Protein AF-A0A2D4N0C4-F1 (afdb_monomer)

Organism: NCBI:txid129469

InterPro domains:
  IPR000863 Sulfotransferase domain [PF00685] (69-163)
  IPR027417 P-loop containing nucleoside triphosphate hydrolase [G3DSA:3.40.50.300] (7-194)
  IPR027417 P-loop containing nucleoside triphosphate hydrolase [SSF52540] (39-197)
  IPR051589 Sialate:O-sulfotransferase [PTHR45964] (1-217)

Foldseek 3Di:
DDDDDDDDDALPDDDDQAALFWKKAAADDDDDDDPDNVLDPDDSVVRHHGTHIDPDLDLVVQLPGQEIEGEAEQNQSSLLRHLLCVQPNLQGGHDPCSLPDPVSVVSLLVVLVVSLSSLLSCLVRHNHYHYHYPVCCVVPVLVVVVVVCVSSVHDDDPVSSVVCVVCVCHDRNHPDDDPPPDDSDDPVSLVSNVVSLVVSQVSCVVVVHHGDDPVSNPD

Structure (mmCIF, N/CA/C/O backbone):
data_AF-A0A2D4N0C4-F1
#
_entry.id   AF-A0A2D4N0C4-F1
#
loop_
_atom_site.group_PDB
_atom_site.id
_atom_site.type_symbol
_atom_site.label_atom_id
_atom_site.label_alt_id
_atom_site.label_comp_id
_atom_site.label_asym_id
_atom_site.label_entity_id
_atom_site.label_seq_id
_atom_site.pdbx_PDB_ins_code
_atom_site.Cartn_x
_atom_site.Cartn_y
_atom_site.Cartn_z
_atom_site.occupancy
_atom_site.B_iso_or_equiv
_atom_site.auth_seq_id
_atom_site.auth_comp_id
_atom_site.auth_asym_id
_atom_site.auth_atom_id
_atom_site.pdbx_PDB_model_num
ATOM 1 N N . TYR A 1 1 ? -46.172 -3.484 -13.863 1.00 28.94 1 TYR A N 1
ATOM 2 C CA . TYR A 1 1 ? -45.261 -4.511 -14.406 1.00 28.94 1 TYR A CA 1
ATOM 3 C C . TYR A 1 1 ? -44.024 -3.827 -14.970 1.00 28.94 1 TYR A C 1
ATOM 5 O O . TYR A 1 1 ? -44.184 -2.828 -15.653 1.00 28.94 1 TYR A O 1
ATOM 13 N N . MET A 1 2 ? -42.845 -4.390 -14.666 1.00 23.42 2 MET A N 1
ATOM 14 C CA . MET A 1 2 ? -41.473 -3.961 -15.020 1.00 23.42 2 MET A CA 1
ATOM 15 C C . MET A 1 2 ? -40.991 -2.683 -14.304 1.00 23.42 2 MET A C 1
ATOM 17 O O . MET A 1 2 ? -41.595 -1.631 -14.427 1.00 23.42 2 MET A O 1
ATOM 21 N N . GLY A 1 3 ? -39.933 -2.655 -13.494 1.00 27.19 3 GLY A N 1
ATOM 22 C CA . GLY A 1 3 ? -38.783 -3.547 -13.351 1.00 27.19 3 GLY A CA 1
ATOM 23 C C . GLY A 1 3 ? -37.539 -2.662 -13.218 1.00 27.19 3 GLY A C 1
ATOM 24 O O . GLY A 1 3 ? -36.822 -2.465 -14.192 1.00 27.19 3 GLY A O 1
ATOM 25 N N . ARG A 1 4 ? -37.319 -2.040 -12.047 1.00 23.33 4 ARG A N 1
ATOM 26 C CA . ARG A 1 4 ? -36.114 -1.230 -11.791 1.00 23.33 4 ARG A CA 1
ATOM 27 C C . ARG A 1 4 ? -35.029 -2.117 -11.180 1.00 23.33 4 ARG A C 1
ATOM 29 O O . ARG A 1 4 ? -35.103 -2.479 -10.013 1.00 23.33 4 ARG A O 1
ATOM 36 N N . ASN A 1 5 ? -34.042 -2.464 -12.003 1.00 22.86 5 ASN A N 1
ATOM 37 C CA . ASN A 1 5 ? -32.802 -3.127 -11.604 1.00 22.86 5 ASN A CA 1
ATOM 38 C C . ASN A 1 5 ? -31.980 -2.204 -10.686 1.00 22.86 5 ASN A C 1
ATOM 40 O O . ASN A 1 5 ? -31.374 -1.241 -11.157 1.00 22.86 5 ASN A O 1
ATOM 44 N N . TYR A 1 6 ? -31.937 -2.510 -9.390 1.00 23.41 6 TYR A N 1
ATOM 45 C CA . TYR A 1 6 ? -31.011 -1.892 -8.442 1.00 23.41 6 TYR A CA 1
ATOM 46 C C . TYR A 1 6 ? -29.652 -2.600 -8.543 1.00 23.41 6 TYR A C 1
ATOM 48 O O . TYR A 1 6 ? -29.518 -3.767 -8.189 1.00 23.41 6 TYR A O 1
ATOM 56 N N . ARG A 1 7 ? -28.631 -1.908 -9.067 1.00 24.64 7 ARG A N 1
ATOM 57 C CA . ARG A 1 7 ? -27.227 -2.338 -8.944 1.00 24.64 7 ARG A CA 1
ATOM 58 C C . ARG A 1 7 ? -26.695 -1.846 -7.600 1.00 24.64 7 ARG A C 1
ATOM 60 O O . ARG A 1 7 ? -26.479 -0.651 -7.425 1.00 24.64 7 ARG A O 1
ATOM 67 N N . GLU A 1 8 ? -26.512 -2.769 -6.664 1.00 28.77 8 GLU A N 1
ATOM 68 C CA . GLU A 1 8 ? -26.050 -2.501 -5.300 1.00 28.77 8 GLU A CA 1
ATOM 69 C C . GLU A 1 8 ? -24.531 -2.672 -5.168 1.00 28.77 8 GLU A C 1
ATOM 71 O O . GLU A 1 8 ? -23.956 -3.628 -5.685 1.00 28.77 8 GLU A O 1
ATOM 76 N N . GLU A 1 9 ? -23.866 -1.749 -4.466 1.00 34.09 9 GLU A N 1
ATOM 77 C CA . GLU A 1 9 ? -22.402 -1.721 -4.351 1.00 34.09 9 GLU A CA 1
ATOM 78 C C . GLU A 1 9 ? -21.924 -2.044 -2.928 1.00 34.09 9 GLU A C 1
ATOM 80 O O . GLU A 1 9 ? -22.442 -1.530 -1.929 1.00 34.09 9 GLU A O 1
ATOM 85 N N . GLY A 1 10 ? -20.942 -2.947 -2.847 1.00 28.03 10 GLY A N 1
ATOM 86 C CA . GLY A 1 10 ? -20.296 -3.398 -1.618 1.00 28.03 10 GLY A CA 1
ATOM 87 C C . GLY A 1 10 ? -19.166 -2.468 -1.170 1.00 28.03 10 GLY A C 1
ATOM 88 O O . GLY A 1 10 ? -18.437 -1.912 -1.987 1.00 28.03 10 GLY A O 1
ATOM 89 N N . ILE A 1 11 ? -18.992 -2.368 0.151 1.00 33.22 11 ILE A N 1
ATOM 90 C CA . ILE A 1 11 ? -18.035 -1.507 0.879 1.00 33.22 11 ILE A CA 1
ATOM 91 C C . ILE A 1 11 ? -16.580 -1.644 0.374 1.00 33.22 11 ILE A C 1
ATOM 93 O O . ILE A 1 11 ? -15.786 -0.716 0.500 1.00 33.22 11 ILE A O 1
ATOM 97 N N . PHE A 1 12 ? -16.242 -2.777 -0.248 1.00 35.25 12 PHE A N 1
ATOM 98 C CA . PHE A 1 12 ? -14.881 -3.138 -0.652 1.00 35.25 12 PHE A CA 1
ATOM 99 C C . PHE A 1 12 ? -14.639 -3.170 -2.165 1.00 35.25 12 PHE A C 1
ATOM 101 O O . PHE A 1 12 ? -13.507 -3.374 -2.606 1.00 35.25 12 PHE A O 1
ATOM 108 N N . SER A 1 13 ? -15.660 -2.934 -2.990 1.00 32.41 13 SER A N 1
ATOM 109 C CA . SER A 1 13 ? -15.501 -3.013 -4.440 1.00 32.41 13 SER A CA 1
ATOM 110 C C . SER A 1 13 ? -15.339 -1.621 -5.029 1.00 32.41 13 SER A C 1
ATOM 112 O O . SER A 1 13 ? -16.296 -0.855 -5.093 1.00 32.41 13 SER A O 1
ATOM 114 N N . ARG A 1 14 ? -14.101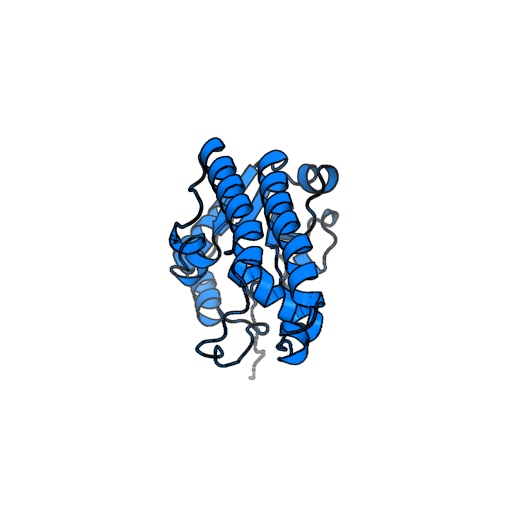 -1.305 -5.445 1.00 36.38 14 ARG A N 1
ATOM 115 C CA . ARG A 1 14 ? -13.798 -0.689 -6.757 1.00 36.38 14 ARG A CA 1
ATOM 116 C C . ARG A 1 14 ? -12.356 -0.240 -6.962 1.00 36.38 14 ARG A C 1
ATOM 118 O O . ARG A 1 14 ? -12.045 0.122 -8.076 1.00 36.38 14 ARG A O 1
ATOM 125 N N . ASN A 1 15 ? -11.440 -0.296 -5.990 1.00 35.16 15 ASN A N 1
ATOM 126 C CA . ASN A 1 15 ? -10.110 0.314 -6.193 1.00 35.16 15 ASN A CA 1
ATOM 127 C C . ASN A 1 15 ? -8.914 -0.436 -5.594 1.00 35.16 15 ASN A C 1
ATOM 129 O O . ASN A 1 15 ? -7.828 0.137 -5.517 1.00 35.16 15 ASN A O 1
ATOM 133 N N . MET A 1 16 ? -9.048 -1.698 -5.173 1.00 38.12 16 MET A N 1
ATOM 134 C CA . MET A 1 16 ? -8.025 -2.375 -4.355 1.00 38.12 16 MET A CA 1
ATOM 135 C C . MET A 1 16 ? -6.785 -2.881 -5.121 1.00 38.12 16 MET A C 1
ATOM 137 O O . MET A 1 16 ? -5.743 -3.088 -4.505 1.00 38.12 16 MET A O 1
ATOM 141 N N . TYR A 1 17 ? -6.778 -2.863 -6.459 1.00 36.50 17 TYR A N 1
ATOM 142 C CA . TYR A 1 17 ? -5.719 -3.524 -7.247 1.00 36.50 17 TYR A CA 1
ATOM 143 C C . TYR A 1 17 ? -4.609 -2.631 -7.835 1.00 36.50 17 TYR A C 1
ATOM 145 O O . TYR A 1 17 ? -3.521 -3.131 -8.111 1.00 36.50 17 TYR A O 1
ATOM 153 N N . SER A 1 18 ? -4.827 -1.318 -8.000 1.00 36.41 18 SER A N 1
ATOM 154 C CA . SER A 1 18 ? -3.982 -0.515 -8.907 1.00 36.41 18 SER A CA 1
ATOM 155 C C . SER A 1 18 ? 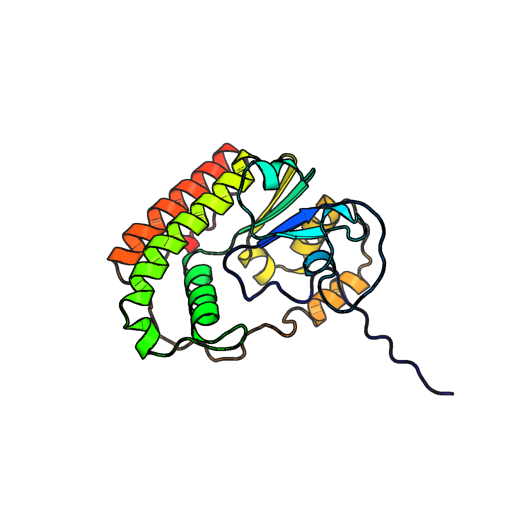-2.888 0.372 -8.295 1.00 36.41 18 SER A C 1
ATOM 157 O O . SER A 1 18 ? -2.194 1.000 -9.077 1.00 36.41 18 SER A O 1
ATOM 159 N N . ARG A 1 19 ? -2.712 0.480 -6.967 1.00 46.06 19 ARG A N 1
ATOM 160 C CA . ARG A 1 19 ? -1.802 1.486 -6.364 1.00 46.06 19 ARG A CA 1
ATOM 161 C C . ARG A 1 19 ? -0.889 0.892 -5.291 1.00 46.06 19 ARG A C 1
ATOM 163 O O . ARG A 1 19 ? -1.363 0.037 -4.542 1.00 46.06 19 ARG A O 1
ATOM 170 N N . LEU A 1 20 ? 0.361 1.369 -5.236 1.00 42.16 20 LEU A N 1
ATOM 171 C CA . LEU A 1 20 ? 1.457 0.913 -4.357 1.00 42.16 20 LEU A CA 1
ATOM 172 C C . LEU A 1 20 ? 1.102 0.918 -2.859 1.00 42.16 20 LEU A C 1
ATOM 174 O O . LEU A 1 20 ? 1.533 0.038 -2.121 1.00 42.16 20 LEU A O 1
ATOM 178 N N . PHE A 1 21 ? 0.287 1.886 -2.439 1.00 47.34 21 PHE A N 1
ATOM 179 C CA . PHE A 1 21 ? -0.088 2.129 -1.046 1.00 47.34 21 PHE A CA 1
ATOM 180 C C . PHE A 1 21 ? -1.596 2.153 -0.908 1.00 47.34 21 PHE A C 1
ATOM 182 O O . PHE A 1 21 ? -2.262 2.785 -1.733 1.00 47.34 21 PHE A O 1
ATOM 189 N N . LYS A 1 22 ? -2.153 1.523 0.128 1.00 57.12 22 LYS A N 1
ATOM 190 C CA . LYS A 1 22 ? -3.567 1.693 0.483 1.00 57.12 22 LYS A CA 1
ATOM 191 C C . LYS A 1 22 ? -3.702 1.728 1.991 1.00 57.12 22 LYS A C 1
ATOM 193 O O . LYS A 1 22 ? -3.541 0.710 2.648 1.00 57.12 22 LYS A O 1
ATOM 198 N N . THR A 1 23 ? -4.048 2.892 2.518 1.00 53.19 23 THR A N 1
ATOM 199 C CA . THR A 1 23 ? -4.593 2.986 3.867 1.00 53.19 23 THR A CA 1
ATOM 200 C C . THR A 1 23 ? -6.068 3.334 3.731 1.00 53.19 23 THR A C 1
ATOM 202 O O . THR A 1 23 ? -6.428 4.283 3.028 1.00 53.19 23 THR A O 1
ATOM 205 N N . LEU A 1 24 ? -6.930 2.516 4.332 1.00 58.16 24 LEU A N 1
ATOM 206 C CA . LEU A 1 24 ? -8.346 2.828 4.483 1.00 58.16 24 LEU A CA 1
ATOM 207 C C . LEU A 1 24 ? -8.511 3.428 5.876 1.00 58.16 24 LEU A C 1
ATOM 209 O O . LEU A 1 24 ? -8.250 2.760 6.870 1.00 58.16 24 LEU A O 1
ATOM 213 N N . THR A 1 25 ? -8.908 4.685 5.958 1.00 54.44 25 THR A N 1
ATOM 214 C CA . THR A 1 25 ? -8.932 5.434 7.207 1.00 54.44 25 THR A CA 1
ATOM 215 C C . THR A 1 25 ? -10.348 5.808 7.603 1.00 54.44 25 THR A C 1
ATOM 217 O O . THR A 1 25 ? -11.152 6.203 6.762 1.00 54.44 25 THR A O 1
ATOM 220 N N . ILE A 1 26 ? -10.683 5.639 8.878 1.00 54.22 26 ILE A N 1
ATOM 221 C CA . ILE A 1 26 ? -12.060 5.713 9.366 1.00 54.22 26 ILE A CA 1
ATOM 222 C C . ILE A 1 26 ? -12.409 7.166 9.685 1.00 54.22 26 ILE A C 1
ATOM 224 O O . ILE A 1 26 ? -11.679 7.850 10.399 1.00 54.22 26 ILE A O 1
ATOM 228 N N . VAL A 1 27 ? -13.542 7.622 9.157 1.00 49.41 27 VAL A N 1
ATOM 229 C CA . VAL A 1 27 ? -14.178 8.902 9.492 1.00 49.41 27 VAL A CA 1
ATOM 230 C C . VAL A 1 27 ? -15.645 8.576 9.777 1.00 49.41 27 VAL A C 1
ATOM 232 O O . VAL A 1 27 ? -16.260 7.882 8.990 1.00 49.41 27 VAL A O 1
ATOM 235 N N . THR A 1 28 ? -16.247 9.013 10.875 1.00 34.28 28 THR A N 1
ATOM 236 C CA . THR A 1 28 ? -17.672 8.738 11.194 1.00 34.28 28 THR A CA 1
ATOM 237 C C . THR A 1 28 ? -18.528 10.018 11.016 1.00 34.28 28 THR A C 1
ATOM 239 O O . THR A 1 28 ? -17.947 11.085 11.243 1.00 34.28 28 THR A O 1
ATOM 242 N N . PRO A 1 29 ? -19.856 10.021 10.663 1.00 39.56 29 PRO A N 1
ATOM 243 C CA . PRO A 1 29 ? -20.825 8.918 10.451 1.00 39.56 29 PRO A CA 1
ATOM 244 C C . PRO A 1 29 ? -21.820 8.999 9.226 1.00 39.56 29 PRO A C 1
ATOM 246 O O . PRO A 1 29 ? -21.943 9.990 8.514 1.00 39.56 29 PRO A O 1
ATOM 249 N N . ASP A 1 30 ? -22.625 7.930 9.103 1.00 33.88 30 ASP A N 1
ATOM 250 C CA . ASP A 1 30 ? -23.848 7.665 8.303 1.00 33.88 30 ASP A CA 1
ATOM 251 C C . ASP A 1 30 ? -23.788 7.251 6.814 1.00 33.88 30 ASP A C 1
ATOM 253 O O . ASP A 1 30 ? -23.268 7.919 5.916 1.00 33.88 30 ASP A O 1
ATOM 257 N N . PHE A 1 31 ? -24.388 6.076 6.572 1.00 38.28 31 PHE A N 1
ATOM 258 C CA . PHE A 1 31 ? -24.425 5.327 5.318 1.00 38.28 31 PHE A CA 1
ATOM 259 C C . PHE A 1 31 ? -25.415 5.928 4.316 1.00 38.28 31 PHE A C 1
ATOM 261 O O . PHE A 1 31 ? -26.622 5.822 4.495 1.00 38.28 31 PHE A O 1
ATOM 268 N N . THR A 1 32 ? -24.919 6.429 3.182 1.00 32.16 32 THR A N 1
ATOM 269 C CA . THR A 1 32 ? -25.734 6.564 1.960 1.00 32.16 32 THR A CA 1
ATOM 270 C C . THR A 1 32 ? -24.924 6.326 0.684 1.00 32.16 32 THR A C 1
ATOM 272 O O . THR A 1 32 ? -23.766 6.737 0.555 1.00 32.16 32 THR A O 1
ATOM 275 N N . SER A 1 33 ? -25.592 5.641 -0.242 1.00 30.97 33 SER A N 1
ATOM 276 C CA . SER A 1 33 ? -25.179 5.024 -1.507 1.00 30.97 33 SER A CA 1
ATOM 277 C C . SER A 1 33 ? -24.752 5.989 -2.620 1.00 30.97 33 SER A C 1
ATOM 279 O O . SER A 1 33 ? -25.477 6.933 -2.919 1.00 30.97 33 SER A O 1
ATOM 281 N N . CYS A 1 34 ? -23.642 5.688 -3.305 1.00 27.44 34 CYS A N 1
ATOM 282 C CA . CYS A 1 34 ? -23.284 6.233 -4.625 1.00 27.44 34 CYS A CA 1
ATOM 283 C C . CYS A 1 34 ? -22.276 5.298 -5.334 1.00 27.44 34 CYS A C 1
ATOM 285 O O . CYS A 1 34 ? -21.570 4.567 -4.639 1.00 27.44 34 CYS A O 1
ATOM 287 N N . PRO A 1 35 ? -22.180 5.306 -6.680 1.00 30.92 35 PRO A N 1
ATOM 288 C CA . PRO A 1 35 ? -21.369 4.347 -7.424 1.00 30.92 35 PRO A CA 1
ATOM 289 C C . PRO A 1 35 ? -19.861 4.684 -7.401 1.00 30.92 35 PRO A C 1
ATOM 291 O O . PRO A 1 35 ? -19.445 5.746 -7.870 1.00 30.92 35 PRO A O 1
ATOM 294 N N . GLY A 1 36 ? -19.024 3.767 -6.894 1.00 43.78 36 GLY A N 1
ATOM 295 C CA . GLY A 1 36 ? -17.592 3.962 -6.579 1.00 43.78 36 GLY A CA 1
ATOM 296 C C . GLY A 1 36 ? -17.297 3.969 -5.069 1.00 43.78 36 GLY A C 1
ATOM 297 O O . GLY A 1 36 ? -18.202 4.189 -4.271 1.00 43.78 36 GLY A O 1
ATOM 298 N N . PHE A 1 37 ? -16.036 3.758 -4.643 1.00 48.12 37 PHE A N 1
ATOM 299 C CA . PHE A 1 37 ? -15.687 3.945 -3.223 1.00 48.12 37 PHE A CA 1
ATOM 300 C C . PHE A 1 37 ? -15.878 5.425 -2.875 1.00 48.12 37 PHE A C 1
ATOM 302 O O . PHE A 1 37 ? -15.048 6.260 -3.228 1.00 48.12 37 PHE A O 1
ATOM 309 N N . LYS A 1 38 ? -17.005 5.760 -2.240 1.00 51.62 38 LYS A N 1
ATOM 310 C CA . LYS A 1 38 ? -17.431 7.140 -1.961 1.00 51.62 38 LYS A CA 1
ATOM 311 C C . LYS A 1 38 ? -16.341 7.935 -1.229 1.00 51.62 38 LYS A C 1
ATOM 313 O O . LYS A 1 38 ? -16.065 9.075 -1.592 1.00 51.62 38 LYS A O 1
ATOM 318 N N . GLY A 1 39 ? -15.616 7.276 -0.322 1.00 50.44 39 GLY A N 1
ATOM 319 C CA . GLY A 1 39 ? -14.463 7.832 0.389 1.00 50.44 39 GLY A CA 1
ATOM 320 C C . GLY A 1 39 ? -13.188 8.031 -0.444 1.00 50.44 39 GLY A C 1
ATOM 321 O O . GLY A 1 39 ? -12.143 8.320 0.117 1.00 50.44 39 GLY A O 1
ATOM 322 N N . GLU A 1 40 ? -13.206 7.830 -1.763 1.00 44.06 40 GLU A N 1
ATOM 323 C CA . GLU A 1 40 ? -12.129 8.287 -2.657 1.00 44.06 40 GLU A CA 1
ATOM 324 C C . GLU A 1 40 ? -12.385 9.711 -3.165 1.00 44.06 40 GLU A C 1
ATOM 326 O O . GLU A 1 40 ? -11.442 10.425 -3.490 1.00 44.06 40 GLU A O 1
ATOM 331 N N . LYS A 1 41 ? -13.658 10.110 -3.260 1.00 49.16 41 LYS A N 1
ATOM 332 C CA . LYS A 1 41 ? -14.086 11.392 -3.838 1.00 49.16 41 LYS A CA 1
ATOM 333 C C . LYS A 1 41 ? -14.568 12.383 -2.784 1.00 49.16 41 LYS A C 1
ATOM 335 O O . LYS A 1 41 ? -14.500 13.586 -3.013 1.00 49.16 41 LYS A O 1
ATOM 340 N N . ASP A 1 42 ? -15.067 11.888 -1.655 1.00 52.25 42 ASP A N 1
ATOM 341 C CA . ASP A 1 42 ? -15.561 12.737 -0.581 1.00 52.25 42 ASP A CA 1
ATOM 342 C C . ASP A 1 42 ? -14.424 13.320 0.258 1.00 52.25 42 ASP A C 1
ATOM 344 O O . ASP A 1 42 ? -13.479 12.634 0.647 1.00 52.25 42 ASP A O 1
ATOM 348 N N . HIS A 1 43 ? -14.550 14.610 0.578 1.00 50.59 43 HIS A N 1
ATOM 349 C CA . HIS A 1 43 ? -13.635 15.275 1.493 1.00 50.59 43 HIS A CA 1
ATOM 350 C C . HIS A 1 43 ? -13.696 14.576 2.857 1.00 50.59 43 HIS A C 1
ATOM 352 O O . HIS A 1 43 ? -14.781 14.397 3.415 1.00 50.59 43 HIS A O 1
ATOM 358 N N . TRP A 1 44 ? -12.545 14.222 3.425 1.00 52.34 44 TRP A N 1
ATOM 359 C CA . TRP A 1 44 ? -12.464 13.430 4.658 1.00 52.34 44 TRP A CA 1
ATOM 360 C C . TRP A 1 44 ? -13.124 14.112 5.868 1.00 52.34 44 TRP A C 1
ATOM 362 O O . TRP A 1 44 ? -13.614 13.439 6.760 1.00 52.34 44 TRP A O 1
ATOM 372 N N . ARG A 1 45 ? -13.236 15.447 5.883 1.00 55.47 45 ARG A N 1
ATOM 373 C CA . ARG A 1 45 ? -14.003 16.189 6.911 1.00 55.47 45 ARG A CA 1
ATOM 374 C C . ARG A 1 45 ? -15.521 16.156 6.737 1.00 55.47 45 ARG A C 1
ATOM 376 O O . ARG A 1 45 ? -16.230 16.582 7.639 1.00 55.47 45 ARG A O 1
ATOM 383 N N . SER A 1 46 ? -16.028 15.692 5.594 1.00 55.34 46 SER A N 1
ATOM 384 C CA . SER A 1 46 ? -17.470 15.694 5.318 1.00 55.34 46 SER A CA 1
ATOM 385 C C . SER A 1 46 ? -18.240 14.723 6.209 1.00 55.34 46 SER A C 1
ATOM 387 O O . SER A 1 46 ? -19.450 14.864 6.336 1.00 55.34 46 SER A O 1
ATOM 389 N N . ARG A 1 47 ? -17.548 13.749 6.819 1.00 58.56 47 ARG A N 1
ATOM 390 C CA . ARG A 1 47 ? -18.111 12.711 7.694 1.00 58.56 47 ARG A CA 1
ATOM 391 C C . ARG A 1 47 ? -19.141 11.781 7.039 1.00 58.56 47 ARG A C 1
ATOM 393 O O . ARG A 1 47 ? -19.520 10.814 7.665 1.00 58.56 47 ARG A O 1
ATOM 400 N N . ARG A 1 48 ? -19.483 11.957 5.757 1.00 54.91 48 ARG A N 1
ATOM 401 C CA . ARG A 1 48 ? -20.517 11.198 5.009 1.00 54.91 48 ARG A CA 1
ATOM 402 C C . ARG A 1 48 ? -20.131 9.770 4.590 1.00 54.91 48 ARG A C 1
ATOM 404 O O . ARG A 1 48 ? -20.840 9.147 3.788 1.00 54.91 48 ARG A O 1
ATOM 411 N N . THR A 1 49 ? -18.966 9.294 5.019 1.00 56.56 49 THR A N 1
ATOM 412 C CA . THR A 1 49 ? -18.396 7.997 4.639 1.00 56.56 49 THR A CA 1
ATOM 413 C C . THR A 1 49 ? -17.657 7.412 5.818 1.00 56.56 49 THR A C 1
ATOM 415 O O . THR A 1 49 ? -16.787 8.085 6.352 1.00 56.56 49 THR A O 1
ATOM 418 N N . ILE A 1 50 ? -17.922 6.146 6.130 1.00 59.88 50 ILE A N 1
ATOM 419 C CA . ILE A 1 50 ? -17.308 5.463 7.277 1.00 59.88 50 ILE A CA 1
ATOM 420 C C . ILE A 1 50 ? -15.816 5.201 7.065 1.00 59.88 50 ILE A C 1
ATOM 422 O O . ILE A 1 50 ? -15.056 5.031 8.013 1.00 59.88 50 ILE A O 1
ATOM 426 N N . CYS A 1 51 ? -15.368 5.187 5.811 1.00 64.38 51 CYS A N 1
ATOM 427 C CA . CYS A 1 51 ? -13.967 5.010 5.496 1.00 64.38 51 CYS A CA 1
ATOM 428 C C . CYS A 1 51 ? -13.576 5.815 4.253 1.00 64.38 51 CYS A C 1
ATOM 430 O O . CYS A 1 51 ? -14.336 5.894 3.287 1.00 64.38 51 CYS A O 1
ATOM 432 N N . VAL A 1 52 ? -12.383 6.396 4.292 1.00 68.81 52 VAL A N 1
ATOM 433 C CA . VAL A 1 52 ? -11.744 7.207 3.254 1.00 68.81 52 VAL A CA 1
ATOM 434 C C . VAL A 1 52 ? -10.457 6.506 2.851 1.00 68.81 52 VAL A C 1
ATOM 436 O O . VAL A 1 52 ? -9.742 5.972 3.690 1.00 68.81 52 VAL A O 1
ATOM 439 N N . LYS A 1 53 ? -10.131 6.486 1.563 1.00 69.94 53 LYS A N 1
ATOM 440 C CA . LYS A 1 53 ? -8.877 5.894 1.091 1.00 69.94 53 LYS A CA 1
ATOM 441 C C . LYS A 1 53 ? -7.848 7.008 0.992 1.00 69.94 53 LYS A C 1
ATOM 443 O O . LYS A 1 53 ? -8.056 7.942 0.223 1.00 69.94 53 LYS A O 1
ATOM 448 N N . THR A 1 54 ? -6.727 6.874 1.689 1.00 69.88 54 THR A N 1
ATOM 449 C CA . THR A 1 54 ? -5.616 7.825 1.610 1.00 69.88 54 THR A CA 1
ATOM 450 C C . THR A 1 54 ? -4.316 7.149 1.180 1.00 69.88 54 THR A C 1
ATOM 452 O O . THR A 1 54 ? -4.106 5.946 1.372 1.00 69.88 54 THR A O 1
ATOM 455 N N . HIS A 1 55 ? -3.461 7.950 0.552 1.00 71.44 55 HIS A N 1
ATOM 456 C CA . HIS A 1 55 ? -2.079 7.616 0.219 1.00 71.44 55 HIS A CA 1
ATOM 457 C C . HIS A 1 55 ? -1.086 8.500 0.987 1.00 71.44 55 HIS A C 1
ATOM 459 O O . HIS A 1 55 ? 0.113 8.368 0.784 1.00 71.44 55 HIS A O 1
ATOM 465 N N . GLU A 1 56 ? -1.585 9.384 1.854 1.00 72.56 56 GLU A N 1
ATOM 466 C CA . GLU A 1 56 ? -0.757 10.302 2.627 1.00 72.56 56 GLU A CA 1
ATOM 467 C C . GLU A 1 56 ? -0.041 9.562 3.764 1.00 72.56 56 GLU A C 1
ATOM 469 O O . GLU A 1 56 ? -0.631 8.707 4.436 1.00 72.56 56 GLU A O 1
ATOM 474 N N . SER A 1 57 ? 1.227 9.909 3.980 1.00 77.12 57 SER A N 1
ATOM 475 C CA . SER A 1 57 ? 2.085 9.365 5.043 1.00 77.12 57 SER A CA 1
ATOM 476 C C . SER A 1 57 ? 2.623 10.442 5.990 1.00 77.12 57 SER A C 1
ATOM 478 O O . SER A 1 57 ? 3.437 10.158 6.862 1.00 77.12 57 SER A O 1
ATOM 480 N N . GLY A 1 58 ? 2.187 11.694 5.837 1.00 82.69 58 GLY A N 1
ATOM 481 C CA . GLY A 1 58 ? 2.621 12.780 6.704 1.00 82.69 58 GLY A CA 1
ATOM 482 C C . GLY A 1 58 ? 2.007 12.680 8.103 1.00 82.69 58 GLY A C 1
ATOM 483 O O . GLY A 1 58 ? 0.853 12.290 8.284 1.00 82.69 58 GLY A O 1
ATOM 484 N N . ARG A 1 59 ? 2.791 13.043 9.125 1.00 86.75 59 ARG A N 1
ATOM 485 C CA . ARG A 1 59 ? 2.357 13.005 10.530 1.00 86.75 59 ARG A CA 1
ATOM 486 C C . ARG A 1 59 ? 1.044 13.761 10.755 1.00 86.75 59 ARG A C 1
ATOM 488 O O . ARG A 1 59 ? 0.159 13.241 11.428 1.00 86.75 59 ARG A O 1
ATOM 495 N N . LYS A 1 60 ? 0.927 14.978 10.208 1.00 84.62 60 LYS A N 1
ATOM 496 C CA . LYS A 1 60 ? -0.251 15.839 10.404 1.00 84.62 60 LYS A CA 1
ATOM 497 C C . LYS A 1 60 ? -1.500 15.183 9.828 1.00 84.62 60 LYS A C 1
ATOM 499 O O . LYS A 1 60 ? -2.561 15.253 10.430 1.00 84.62 60 LYS A O 1
ATOM 504 N N . GLU A 1 61 ? -1.352 14.542 8.681 1.00 80.94 61 GLU A N 1
ATOM 505 C CA . GLU A 1 61 ? -2.394 13.861 7.934 1.00 80.94 61 GLU A CA 1
ATOM 506 C C . GLU A 1 61 ? -2.816 12.577 8.653 1.00 80.94 61 GLU A C 1
ATOM 508 O O . GLU A 1 61 ? -4.006 12.301 8.744 1.00 80.94 61 GLU A O 1
ATOM 513 N N . ILE A 1 62 ? -1.869 11.820 9.218 1.00 83.12 62 ILE A N 1
ATOM 514 C CA . ILE A 1 62 ? -2.148 10.584 9.963 1.00 83.12 62 ILE A CA 1
ATOM 515 C C . ILE A 1 62 ? -2.846 10.879 11.298 1.00 83.12 62 ILE A C 1
ATOM 517 O O . ILE A 1 62 ? -3.864 10.263 11.611 1.00 83.12 62 ILE A O 1
ATOM 521 N N . GLU A 1 63 ? -2.333 11.833 12.080 1.00 85.88 63 GLU A N 1
ATOM 522 C CA . GLU A 1 63 ? -2.848 12.156 13.423 1.00 85.88 63 GLU A CA 1
ATOM 523 C C . GLU A 1 63 ? -4.280 12.726 13.402 1.00 85.88 63 GLU A C 1
ATOM 525 O O . GLU A 1 63 ? -4.967 12.725 14.431 1.00 85.88 63 GLU A O 1
ATOM 530 N N . MET A 1 64 ? -4.752 13.179 12.235 1.00 80.62 64 MET A N 1
ATOM 531 C CA . MET A 1 64 ? -6.130 13.631 12.021 1.00 80.62 64 MET A CA 1
ATOM 532 C C . MET A 1 64 ? -7.167 12.513 12.118 1.00 80.62 64 MET A C 1
ATOM 534 O O . MET A 1 64 ? -8.352 12.814 12.260 1.00 80.62 64 MET A O 1
ATOM 538 N N . PHE A 1 65 ? -6.752 11.250 12.044 1.00 79.94 65 PHE A N 1
ATOM 539 C CA . PHE A 1 65 ? -7.663 10.118 12.049 1.00 79.94 65 PHE A CA 1
ATOM 540 C C . PHE A 1 65 ? -7.661 9.374 13.382 1.00 79.94 65 PHE A C 1
ATOM 542 O O . PHE A 1 65 ? -6.632 9.234 14.048 1.00 79.94 65 PHE A O 1
ATOM 549 N N . ASP A 1 66 ? -8.834 8.879 13.766 1.00 81.88 66 ASP A N 1
ATOM 550 C CA . ASP A 1 66 ? -9.016 8.157 15.027 1.00 81.88 66 ASP A CA 1
ATOM 551 C C . ASP A 1 66 ? -8.626 6.683 14.898 1.00 81.88 66 ASP A C 1
ATOM 553 O O . ASP A 1 66 ? -8.065 6.100 15.826 1.00 81.88 66 ASP A O 1
ATOM 557 N N . ALA A 1 67 ? -8.863 6.095 13.723 1.00 85.44 67 ALA A N 1
ATOM 558 C CA . ALA A 1 67 ? -8.522 4.714 13.424 1.00 85.44 67 ALA A CA 1
ATOM 559 C C . ALA A 1 67 ? -8.201 4.507 11.936 1.00 85.44 67 ALA A C 1
ATOM 561 O O . ALA A 1 67 ? -8.726 5.210 11.067 1.00 85.44 67 ALA A O 1
ATOM 562 N N . ALA A 1 68 ? -7.359 3.518 11.628 1.00 88.94 68 ALA A N 1
ATOM 563 C CA . ALA A 1 68 ? -6.997 3.172 10.259 1.00 88.94 68 ALA A CA 1
ATOM 564 C C . ALA A 1 68 ? -6.807 1.668 10.054 1.00 88.94 68 ALA A C 1
ATOM 566 O O . ALA A 1 68 ? -6.304 0.951 10.915 1.00 88.94 68 ALA A O 1
ATOM 567 N N . ILE A 1 69 ? -7.161 1.211 8.860 1.00 88.94 69 ILE A N 1
ATOM 568 C CA . ILE A 1 69 ? -6.823 -0.104 8.338 1.00 88.94 69 ILE A CA 1
ATOM 569 C C . ILE A 1 69 ? -5.645 0.071 7.376 1.00 88.94 69 ILE A C 1
ATOM 571 O O . ILE A 1 69 ? -5.788 0.610 6.273 1.00 88.94 69 ILE A O 1
ATOM 575 N N . LEU A 1 70 ? -4.469 -0.381 7.799 1.00 90.56 70 LEU A N 1
ATOM 576 C CA . LEU A 1 70 ? -3.235 -0.327 7.026 1.00 90.56 70 LEU A CA 1
ATOM 577 C C . LEU A 1 70 ? -3.110 -1.589 6.166 1.00 90.56 70 LEU A C 1
ATOM 579 O O . LEU A 1 70 ? -2.831 -2.669 6.687 1.00 90.56 70 LEU A O 1
ATOM 583 N N . LEU A 1 71 ? -3.310 -1.460 4.849 1.00 89.12 71 LEU A N 1
ATOM 584 C CA . LEU A 1 71 ? -3.177 -2.573 3.908 1.00 89.12 71 LEU A CA 1
ATOM 585 C C . LEU A 1 71 ? -1.744 -2.643 3.361 1.00 89.12 71 LEU A C 1
ATOM 587 O O . LEU A 1 71 ? -1.313 -1.783 2.592 1.00 89.12 71 LEU A O 1
ATOM 591 N N . ILE A 1 72 ? -1.022 -3.705 3.716 1.00 90.31 72 ILE A N 1
ATOM 592 C CA . ILE A 1 72 ? 0.361 -3.945 3.297 1.00 90.31 72 ILE A CA 1
ATOM 593 C C . ILE A 1 72 ? 0.387 -5.037 2.230 1.00 90.31 72 ILE A C 1
ATOM 595 O O . ILE A 1 72 ? -0.099 -6.145 2.438 1.00 90.31 72 ILE A O 1
ATOM 599 N N . ARG A 1 73 ? 1.010 -4.749 1.090 1.00 89.44 73 ARG A N 1
ATOM 600 C CA . ARG A 1 73 ? 1.244 -5.713 0.009 1.00 89.44 73 ARG A CA 1
ATOM 601 C C . ARG A 1 73 ? 2.737 -5.932 -0.185 1.00 89.44 73 ARG A C 1
ATOM 603 O O . ARG A 1 73 ? 3.515 -5.000 0.023 1.00 89.44 73 ARG A O 1
ATOM 610 N N . ASN A 1 74 ? 3.113 -7.132 -0.626 1.00 87.94 74 ASN A N 1
ATOM 611 C CA . ASN A 1 74 ? 4.485 -7.467 -1.006 1.00 87.94 74 ASN A CA 1
ATOM 612 C C . ASN A 1 74 ? 5.121 -6.360 -1.880 1.00 87.94 74 ASN A C 1
ATOM 614 O O . ASN A 1 74 ? 4.576 -6.071 -2.953 1.00 87.94 74 ASN A O 1
ATOM 618 N N . PRO A 1 75 ? 6.257 -5.761 -1.470 1.00 90.44 75 PRO A N 1
ATOM 619 C CA . PRO A 1 75 ? 6.831 -4.607 -2.159 1.00 90.44 75 PRO A CA 1
ATOM 620 C C . PRO A 1 75 ? 7.245 -4.917 -3.596 1.00 90.44 75 PRO A C 1
ATOM 622 O O . PRO A 1 75 ? 6.981 -4.103 -4.472 1.00 90.44 75 PRO A O 1
ATOM 625 N N . TYR A 1 76 ? 7.766 -6.112 -3.889 1.00 88.69 76 TYR A N 1
ATOM 626 C CA . TYR A 1 76 ? 8.079 -6.522 -5.263 1.00 88.69 76 TYR A CA 1
ATOM 627 C C . TYR A 1 76 ? 6.833 -6.504 -6.157 1.00 88.69 76 TYR A C 1
ATOM 629 O O . TYR A 1 76 ? 6.843 -5.948 -7.257 1.00 88.69 76 TYR A O 1
ATOM 637 N N . LYS A 1 77 ? 5.715 -7.071 -5.676 1.00 86.31 77 LYS A N 1
ATOM 638 C CA . LYS A 1 77 ? 4.440 -7.040 -6.417 1.00 86.31 77 LYS A CA 1
ATOM 639 C C . LYS A 1 77 ? 3.890 -5.616 -6.533 1.00 86.31 77 LYS A C 1
ATOM 641 O O . LYS A 1 77 ? 3.317 -5.273 -7.568 1.00 86.31 77 LYS A O 1
ATOM 646 N N . SER A 1 78 ? 4.031 -4.809 -5.484 1.00 86.50 78 SER A N 1
ATOM 647 C CA . SER A 1 78 ? 3.562 -3.424 -5.452 1.00 86.50 78 SER A CA 1
ATOM 648 C C . SER A 1 78 ? 4.317 -2.562 -6.460 1.00 86.50 78 SER A C 1
ATOM 650 O O . SER A 1 78 ? 3.671 -1.926 -7.290 1.00 86.50 78 SER A O 1
ATOM 652 N N . LEU A 1 79 ? 5.653 -2.602 -6.452 1.00 85.69 79 LEU A N 1
ATOM 653 C CA . LEU A 1 79 ? 6.521 -1.836 -7.352 1.00 85.69 79 LEU A CA 1
ATOM 654 C C . LEU A 1 79 ? 6.213 -2.138 -8.819 1.00 85.69 79 LEU A C 1
ATOM 656 O O . LEU A 1 79 ? 5.983 -1.218 -9.600 1.00 85.69 79 LEU A O 1
ATOM 660 N N . VAL A 1 80 ? 6.095 -3.420 -9.179 1.00 85.38 80 VAL A N 1
ATOM 661 C CA . VAL A 1 80 ? 5.709 -3.826 -10.539 1.00 85.38 80 VAL A CA 1
ATOM 662 C C . VAL A 1 80 ? 4.322 -3.297 -10.904 1.00 85.38 80 VAL A C 1
ATOM 664 O O . VAL A 1 80 ? 4.111 -2.794 -12.009 1.00 85.38 80 VAL A O 1
ATOM 667 N N . ALA A 1 81 ? 3.343 -3.408 -10.002 1.00 80.62 81 ALA A N 1
ATOM 668 C CA . ALA A 1 81 ? 1.982 -2.951 -10.273 1.00 80.62 81 ALA A CA 1
ATOM 669 C C . ALA A 1 81 ? 1.914 -1.432 -10.500 1.00 80.62 81 ALA A C 1
ATOM 671 O O . ALA A 1 81 ? 1.218 -0.990 -11.423 1.00 80.62 81 A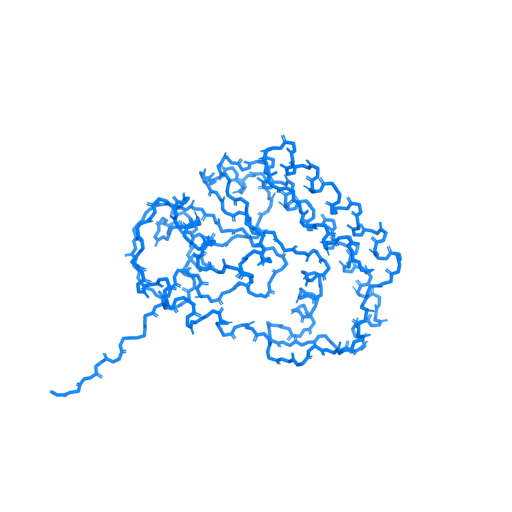LA A O 1
ATOM 672 N N . GLU A 1 82 ? 2.655 -0.669 -9.697 1.00 80.44 82 GLU A N 1
ATOM 673 C CA . GLU A 1 82 ? 2.726 0.789 -9.749 1.00 80.44 82 GLU A CA 1
ATOM 674 C C . GLU A 1 82 ? 3.505 1.290 -10.965 1.00 80.44 82 GLU A C 1
ATOM 676 O O . GLU A 1 82 ? 3.042 2.210 -11.633 1.00 80.44 82 GLU A O 1
ATOM 681 N N . PHE A 1 83 ? 4.616 0.649 -11.328 1.00 81.31 83 PHE A N 1
ATOM 682 C CA . PHE A 1 83 ? 5.366 1.012 -12.531 1.00 81.31 83 PHE A CA 1
ATOM 683 C C . PHE A 1 83 ? 4.532 0.804 -13.796 1.00 81.31 83 PHE A C 1
ATOM 685 O O . PHE A 1 83 ? 4.368 1.720 -14.596 1.00 81.31 83 PHE A O 1
ATOM 692 N N . ASN A 1 84 ? 3.859 -0.346 -13.906 1.00 78.31 84 ASN A N 1
ATOM 693 C CA . ASN A 1 84 ? 2.866 -0.573 -14.957 1.00 78.31 84 ASN A CA 1
ATOM 694 C C . ASN A 1 84 ? 1.776 0.518 -14.969 1.00 78.31 84 ASN A C 1
ATOM 696 O O . ASN A 1 84 ? 1.336 0.940 -16.035 1.00 78.31 84 ASN A O 1
ATOM 700 N N . ARG A 1 85 ? 1.340 0.998 -13.790 1.00 77.50 85 ARG A N 1
ATOM 701 C CA . ARG A 1 85 ? 0.333 2.069 -13.694 1.00 77.50 85 ARG A CA 1
ATOM 702 C C . ARG A 1 85 ? 0.884 3.392 -14.210 1.00 77.50 85 ARG A C 1
ATOM 704 O O . ARG A 1 85 ? 0.167 4.118 -14.893 1.00 77.50 85 ARG A O 1
ATOM 711 N N . LYS A 1 86 ? 2.129 3.707 -13.862 1.00 78.06 86 LYS A N 1
ATOM 712 C CA . LYS A 1 86 ? 2.817 4.931 -14.269 1.00 78.06 86 LYS A CA 1
ATOM 713 C C . LYS A 1 86 ? 3.040 4.964 -15.783 1.00 78.06 86 LYS A C 1
ATOM 715 O O . LYS A 1 86 ? 2.768 5.990 -16.391 1.00 78.06 86 LYS A O 1
ATOM 720 N N . CYS A 1 87 ? 3.467 3.853 -16.381 1.00 78.50 87 CYS A N 1
ATOM 721 C CA . CYS A 1 87 ? 3.791 3.792 -17.808 1.00 78.50 87 CYS A CA 1
ATOM 722 C C . CYS A 1 87 ? 2.564 3.645 -18.717 1.00 78.50 87 CYS A C 1
ATOM 724 O O . CYS A 1 87 ? 2.575 4.162 -19.827 1.00 78.50 87 CYS A O 1
ATOM 726 N N . ALA A 1 88 ? 1.518 2.936 -18.278 1.00 75.69 88 ALA A N 1
ATOM 727 C CA . ALA A 1 88 ? 0.419 2.531 -19.161 1.00 75.69 88 ALA A CA 1
ATOM 728 C C . ALA A 1 88 ? -0.985 2.735 -18.555 1.00 75.69 88 ALA A C 1
ATOM 730 O O . ALA A 1 88 ? -1.983 2.204 -19.044 1.00 75.69 88 ALA A O 1
ATOM 731 N N . GLY A 1 89 ? -1.089 3.509 -17.473 1.00 68.38 89 GLY A N 1
ATOM 732 C CA . GLY A 1 89 ? -2.356 3.816 -16.816 1.00 68.38 89 GLY A CA 1
ATOM 733 C C . GLY A 1 89 ? -2.931 2.657 -15.991 1.00 68.38 89 GLY A C 1
ATOM 734 O O . GLY A 1 89 ? -2.288 1.644 -15.712 1.00 68.38 89 GLY A O 1
ATOM 735 N N . HIS A 1 90 ? -4.178 2.805 -15.538 1.00 59.56 90 HIS A N 1
ATOM 736 C CA . HIS A 1 90 ? -4.770 1.878 -14.565 1.00 59.56 90 HIS A CA 1
ATOM 737 C C . HIS A 1 90 ? -4.857 0.425 -15.053 1.00 59.56 90 HIS A C 1
ATOM 739 O O . HIS A 1 90 ? -4.672 -0.486 -14.246 1.00 59.56 90 HIS A O 1
ATOM 745 N N . LEU A 1 91 ? -5.079 0.209 -16.353 1.00 60.66 91 LEU A N 1
ATOM 746 C CA . LEU A 1 91 ? -5.277 -1.122 -16.934 1.00 60.66 91 LEU A CA 1
ATOM 747 C C . LEU A 1 91 ? -4.113 -1.613 -17.807 1.00 60.66 91 LEU A C 1
ATOM 749 O O . LEU A 1 91 ? -4.072 -2.796 -18.130 1.00 60.66 91 LEU A O 1
ATOM 753 N N . GLY A 1 92 ? -3.168 -0.743 -18.163 1.00 67.06 92 GLY A N 1
ATOM 754 C CA . GLY A 1 92 ? -2.085 -1.094 -19.075 1.00 67.06 92 GLY A CA 1
ATOM 755 C C . GLY A 1 92 ? -0.875 -1.744 -18.403 1.00 67.06 92 GLY A C 1
ATOM 756 O O . GLY A 1 92 ? -0.729 -1.744 -17.177 1.00 67.06 92 GLY A O 1
ATOM 757 N N . TYR A 1 93 ? 0.005 -2.277 -19.248 1.00 73.62 93 TYR A N 1
ATOM 758 C CA . TYR A 1 93 ? 1.302 -2.835 -18.876 1.00 73.62 93 TYR A CA 1
ATOM 759 C C . TYR A 1 93 ? 2.422 -1.978 -19.469 1.00 73.62 93 TYR A C 1
ATOM 761 O O . TYR A 1 93 ? 2.308 -1.501 -20.597 1.00 73.62 93 TYR A O 1
ATOM 769 N N . ALA A 1 94 ? 3.492 -1.783 -18.702 1.00 78.62 94 ALA A N 1
ATOM 770 C CA . ALA A 1 94 ? 4.708 -1.148 -19.184 1.00 78.62 94 ALA A CA 1
ATOM 771 C C . ALA A 1 94 ? 5.322 -2.004 -20.302 1.00 78.62 94 ALA A C 1
ATOM 773 O O . ALA A 1 94 ? 5.322 -3.235 -20.219 1.00 78.62 94 ALA A O 1
ATOM 774 N N . THR A 1 95 ? 5.823 -1.346 -21.346 1.00 80.81 95 THR A N 1
ATOM 775 C CA . THR A 1 95 ? 6.461 -2.024 -22.482 1.00 80.81 95 THR A CA 1
ATOM 776 C C . THR A 1 95 ? 7.833 -2.570 -22.087 1.00 80.81 95 THR A C 1
ATOM 778 O O . THR A 1 95 ? 8.451 -2.077 -21.141 1.00 80.81 95 THR A O 1
ATOM 781 N N . ASP A 1 96 ? 8.368 -3.534 -22.840 1.00 81.19 96 ASP A N 1
ATOM 782 C CA . ASP A 1 96 ? 9.733 -4.044 -22.630 1.00 81.19 96 ASP A CA 1
ATOM 783 C C . ASP A 1 96 ? 10.786 -2.927 -22.649 1.00 81.19 96 ASP A C 1
ATOM 785 O O . ASP A 1 96 ? 11.781 -2.991 -21.926 1.00 81.19 96 ASP A O 1
ATOM 789 N N . GLN A 1 97 ? 10.555 -1.875 -23.440 1.00 82.38 97 GLN A N 1
ATOM 790 C CA . GLN A 1 97 ? 11.421 -0.701 -23.484 1.00 82.38 97 GLN A CA 1
ATOM 791 C C . GLN A 1 97 ? 11.410 0.067 -22.157 1.00 82.38 97 GLN A C 1
ATOM 793 O O . GLN A 1 97 ? 12.464 0.521 -21.723 1.00 82.38 97 GLN A O 1
ATOM 798 N N . ASN A 1 98 ? 10.258 0.178 -21.486 1.00 85.06 98 ASN A N 1
ATOM 799 C CA . ASN A 1 98 ? 10.173 0.813 -20.169 1.00 85.06 98 ASN A CA 1
ATOM 800 C C . ASN A 1 98 ? 10.906 -0.003 -19.099 1.00 85.06 98 ASN A C 1
ATOM 802 O O . ASN A 1 98 ? 11.594 0.569 -18.265 1.00 85.06 98 ASN A O 1
ATOM 806 N N . TRP A 1 99 ? 10.793 -1.333 -19.125 1.00 84.50 99 TRP A N 1
ATOM 807 C CA . TRP A 1 99 ? 11.485 -2.192 -18.158 1.00 84.50 99 TRP A CA 1
ATOM 808 C C . TRP A 1 99 ? 13.005 -2.187 -18.328 1.00 84.50 99 TRP A C 1
ATOM 810 O O . TRP A 1 99 ? 13.734 -2.320 -17.349 1.00 84.50 99 TRP A O 1
ATOM 820 N N . LYS A 1 100 ? 13.482 -2.028 -19.568 1.00 84.88 100 LYS A N 1
ATOM 821 C CA . LYS A 1 100 ? 14.911 -1.938 -19.901 1.00 84.88 100 LYS A CA 1
ATOM 822 C C . LYS A 1 100 ? 15.475 -0.518 -19.783 1.00 84.88 100 LYS A C 1
ATOM 824 O O . LYS A 1 100 ? 16.681 -0.338 -19.940 1.00 84.88 100 LYS A O 1
ATOM 829 N N . SER A 1 101 ? 14.634 0.491 -19.557 1.00 88.38 101 SER A N 1
ATOM 830 C CA . SER A 1 101 ? 15.086 1.874 -19.415 1.00 88.38 101 SER A CA 1
ATOM 831 C C . SER A 1 101 ? 15.686 2.117 -18.025 1.00 88.38 101 SER A C 1
ATOM 833 O O . SER A 1 101 ? 15.456 1.365 -17.077 1.00 88.38 101 SER A O 1
ATOM 835 N N . LYS A 1 102 ? 16.431 3.220 -17.883 1.00 89.44 102 LYS A N 1
ATOM 836 C CA . LYS A 1 102 ? 16.942 3.679 -16.579 1.00 89.44 102 LYS A CA 1
ATOM 837 C C . LYS A 1 102 ? 15.826 4.077 -15.605 1.00 89.44 102 LYS A C 1
ATOM 839 O O . LYS A 1 102 ? 16.051 4.108 -14.400 1.00 89.44 102 LYS A O 1
ATOM 844 N N . GLU A 1 103 ? 14.612 4.309 -16.109 1.00 89.19 103 GLU A N 1
ATOM 845 C CA . GLU A 1 103 ? 13.471 4.710 -15.286 1.00 89.19 103 GLU A CA 1
ATOM 846 C C . GLU A 1 103 ? 13.068 3.627 -14.288 1.00 89.19 103 GLU A C 1
ATOM 848 O O . GLU A 1 103 ? 12.594 3.960 -13.206 1.00 89.19 103 GLU A O 1
ATOM 853 N N . TRP A 1 104 ? 13.226 2.345 -14.632 1.00 90.62 104 TRP A N 1
ATOM 854 C CA . TRP A 1 104 ? 12.854 1.254 -13.737 1.00 90.62 104 TRP A CA 1
ATOM 855 C C . TRP A 1 104 ? 13.778 1.160 -12.505 1.00 90.62 104 TRP A C 1
ATOM 857 O O . TRP A 1 104 ? 13.251 1.220 -11.391 1.00 90.62 104 TRP A O 1
ATOM 867 N N . PRO A 1 105 ? 15.120 1.110 -12.638 1.00 92.38 105 PRO A N 1
ATOM 868 C CA . PRO A 1 105 ? 16.027 1.217 -11.492 1.00 92.38 105 PRO A CA 1
ATOM 869 C C . PRO A 1 105 ? 15.798 2.461 -10.621 1.00 92.38 105 PRO A C 1
ATOM 871 O O . PRO A 1 105 ? 15.697 2.342 -9.398 1.00 92.38 105 PRO A O 1
ATOM 874 N N . ASP A 1 106 ? 15.649 3.642 -11.231 1.00 91.50 106 ASP A N 1
ATOM 875 C CA . ASP A 1 106 ? 15.416 4.896 -10.497 1.00 91.50 106 ASP A CA 1
ATOM 876 C C . ASP A 1 106 ? 14.079 4.869 -9.741 1.00 91.50 106 ASP A C 1
ATOM 878 O O . ASP A 1 106 ? 13.964 5.330 -8.597 1.00 91.50 106 ASP A O 1
ATOM 882 N N . PHE A 1 107 ? 13.061 4.273 -10.369 1.00 89.12 107 PHE A N 1
ATOM 883 C CA . PHE A 1 107 ? 11.763 4.046 -9.758 1.00 89.12 107 PHE A CA 1
ATOM 884 C C . PHE A 1 107 ? 11.870 3.103 -8.561 1.00 89.12 107 PHE A C 1
ATOM 886 O O . PHE A 1 107 ? 11.326 3.427 -7.509 1.00 89.12 107 PHE A O 1
ATOM 893 N N . VAL A 1 108 ? 12.579 1.977 -8.681 1.00 90.81 108 VAL A N 1
ATOM 894 C CA . VAL A 1 108 ? 12.771 1.028 -7.574 1.00 90.81 108 VAL A CA 1
ATOM 895 C C . VAL A 1 108 ? 13.462 1.703 -6.392 1.00 90.81 108 VAL A C 1
ATOM 897 O O . VAL A 1 108 ? 12.938 1.632 -5.282 1.00 90.81 108 VAL A O 1
ATOM 900 N N . ASN A 1 109 ? 14.563 2.422 -6.624 1.00 89.94 109 ASN A N 1
ATOM 901 C CA . ASN A 1 109 ? 15.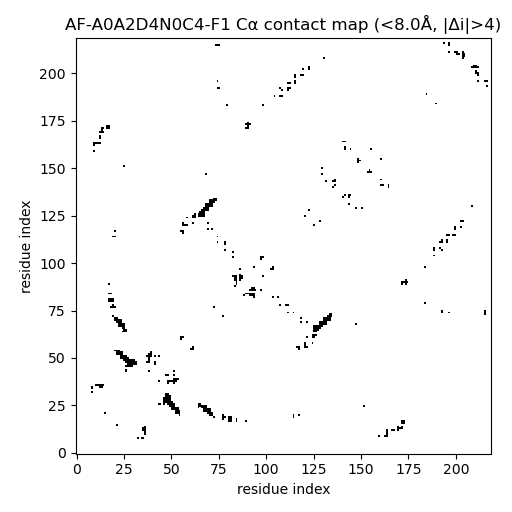304 3.117 -5.564 1.00 89.94 109 ASN A CA 1
ATOM 902 C C . ASN A 1 109 ? 14.425 4.116 -4.792 1.00 89.94 109 ASN A C 1
ATOM 904 O O . ASN A 1 109 ? 14.465 4.188 -3.562 1.00 89.94 109 ASN A O 1
ATOM 908 N N . SER A 1 110 ? 13.576 4.852 -5.510 1.00 88.19 110 SER A N 1
ATOM 909 C CA . SER A 1 110 ? 12.699 5.858 -4.905 1.00 88.19 110 SER A CA 1
ATOM 910 C C . SER A 1 110 ? 11.472 5.237 -4.226 1.00 88.19 110 SER A C 1
ATOM 912 O O . SER A 1 110 ? 11.125 5.585 -3.101 1.00 88.19 110 SER A O 1
ATOM 914 N N . TYR A 1 111 ? 10.792 4.302 -4.890 1.00 88.06 111 TYR A N 1
ATOM 915 C CA . TYR A 1 111 ? 9.516 3.769 -4.410 1.00 88.06 111 TYR A CA 1
ATOM 916 C C . TYR A 1 111 ? 9.681 2.655 -3.373 1.00 88.06 111 TYR A C 1
ATOM 918 O O . TYR A 1 111 ? 8.754 2.435 -2.595 1.00 88.06 111 TYR A O 1
ATOM 926 N N . ALA A 1 112 ? 10.825 1.965 -3.316 1.00 89.62 112 ALA A N 1
ATOM 927 C CA . ALA A 1 112 ? 11.097 0.983 -2.265 1.00 89.62 112 ALA A CA 1
ATOM 928 C C . ALA A 1 112 ? 11.253 1.657 -0.894 1.00 89.62 112 ALA A C 1
ATOM 930 O O . ALA A 1 112 ? 10.633 1.225 0.079 1.00 89.62 112 ALA A O 1
ATOM 931 N N . SER A 1 113 ? 12.008 2.759 -0.834 1.00 90.62 113 SER A N 1
ATOM 932 C CA . SER A 1 113 ? 12.124 3.557 0.392 1.00 90.62 113 SER A CA 1
ATOM 933 C C . SER A 1 113 ? 10.777 4.158 0.785 1.00 90.62 113 SER A C 1
ATOM 935 O O . SER A 1 113 ? 10.365 4.043 1.938 1.00 90.62 113 SER A O 1
ATOM 937 N N . TRP A 1 114 ? 10.028 4.690 -0.185 1.00 88.00 114 TRP A N 1
ATOM 938 C CA . TRP A 1 114 ? 8.706 5.246 0.082 1.00 88.00 114 TRP A CA 1
ATOM 939 C C . TRP A 1 114 ? 7.712 4.186 0.580 1.00 88.00 114 TRP A C 1
ATOM 941 O O . TRP A 1 114 ? 6.958 4.459 1.514 1.00 88.00 114 TRP A O 1
ATOM 951 N N . TRP A 1 115 ? 7.751 2.963 0.027 1.00 91.69 115 TRP A N 1
ATOM 952 C CA . TRP A 1 115 ? 7.004 1.802 0.533 1.00 91.69 115 TRP A CA 1
ATOM 953 C C . TRP A 1 115 ? 7.234 1.592 2.031 1.00 91.69 115 TRP A C 1
ATOM 955 O O . TRP A 1 115 ? 6.271 1.491 2.795 1.00 91.69 115 TRP A O 1
ATOM 965 N N . ALA A 1 116 ? 8.499 1.582 2.451 1.00 91.12 116 ALA A N 1
ATOM 966 C CA . ALA A 1 116 ? 8.866 1.389 3.846 1.00 91.12 116 ALA A CA 1
ATOM 967 C C . ALA A 1 116 ? 8.401 2.559 4.714 1.00 91.12 116 ALA A C 1
ATOM 969 O O . ALA A 1 116 ? 7.715 2.341 5.711 1.00 91.12 116 ALA A O 1
ATOM 970 N N . SER A 1 117 ? 8.724 3.792 4.312 1.00 89.88 117 SER A N 1
ATOM 971 C CA . SER A 1 117 ? 8.361 5.006 5.045 1.00 89.88 117 SER A CA 1
ATOM 972 C C . SER A 1 117 ? 6.862 5.090 5.287 1.00 89.88 117 SER A C 1
ATOM 974 O O . SER A 1 117 ? 6.458 5.297 6.421 1.00 89.88 117 SER A O 1
ATOM 976 N N . HIS A 1 118 ? 6.027 4.812 4.280 1.00 88.25 118 HIS A N 1
ATOM 977 C CA . HIS A 1 118 ? 4.572 4.828 4.448 1.00 88.25 118 HIS A CA 1
ATOM 978 C C . HIS A 1 118 ? 4.104 3.871 5.543 1.00 88.25 118 HIS A C 1
ATOM 980 O O . HIS A 1 118 ? 3.325 4.251 6.414 1.00 88.25 118 HIS A O 1
ATOM 986 N N . VAL A 1 119 ? 4.579 2.623 5.522 1.00 91.75 119 VAL A N 1
ATOM 987 C CA . VAL A 1 119 ? 4.196 1.638 6.541 1.00 91.75 119 VAL A CA 1
ATOM 988 C C . VAL A 1 119 ? 4.704 2.065 7.916 1.00 91.75 119 VAL A C 1
ATOM 990 O O . VAL A 1 119 ? 3.948 2.026 8.884 1.00 91.75 119 VAL A O 1
ATOM 993 N N . LEU A 1 120 ? 5.958 2.507 8.005 1.00 94.56 120 LEU A N 1
ATOM 994 C CA . LEU A 1 120 ? 6.575 2.940 9.256 1.00 94.56 120 LEU A CA 1
ATOM 995 C C . LEU A 1 120 ? 5.894 4.177 9.844 1.00 94.56 120 LEU A C 1
ATOM 997 O O . LEU A 1 120 ? 5.698 4.221 11.054 1.00 94.56 120 LEU A O 1
ATOM 1001 N N . ASP A 1 121 ? 5.494 5.144 9.022 1.00 92.31 121 ASP A N 1
ATOM 1002 C CA . ASP A 1 121 ? 4.812 6.362 9.458 1.00 92.31 121 ASP A CA 1
ATOM 1003 C C . ASP A 1 121 ? 3.412 6.046 9.981 1.00 92.31 121 ASP A C 1
ATOM 1005 O O . ASP A 1 121 ? 3.043 6.497 11.067 1.00 92.31 121 ASP A O 1
ATOM 1009 N N . TRP A 1 122 ? 2.649 5.208 9.272 1.00 91.12 122 TRP A N 1
ATOM 1010 C CA . TRP A 1 122 ? 1.335 4.771 9.746 1.00 91.12 122 TRP A CA 1
ATOM 1011 C C . TRP A 1 122 ? 1.436 3.961 11.026 1.00 91.12 122 TRP A C 1
ATOM 1013 O O . TRP A 1 122 ? 0.652 4.203 11.938 1.00 91.12 122 TRP A O 1
ATOM 1023 N N . LEU A 1 123 ? 2.425 3.068 11.138 1.00 93.62 123 LEU A N 1
ATOM 1024 C CA . LEU A 1 123 ? 2.721 2.410 12.403 1.00 93.62 123 LEU A CA 1
ATOM 1025 C C . LEU A 1 123 ? 3.048 3.457 13.463 1.00 93.62 123 LEU A C 1
ATOM 1027 O O . LEU A 1 123 ? 2.449 3.428 14.525 1.00 93.62 123 LEU A O 1
ATOM 1031 N N . LYS A 1 124 ? 3.937 4.411 13.185 1.00 94.38 124 LYS A N 1
ATOM 1032 C CA . LYS A 1 124 ? 4.433 5.384 14.161 1.00 94.38 124 LYS A CA 1
ATOM 1033 C C . LYS A 1 124 ? 3.355 6.304 14.722 1.00 94.38 124 LYS A C 1
ATOM 1035 O O . LYS A 1 124 ? 3.291 6.460 15.941 1.00 94.38 124 LYS A O 1
ATOM 1040 N N . TYR A 1 125 ? 2.566 6.909 13.841 1.00 91.50 125 TYR A N 1
ATOM 1041 C CA . TYR A 1 125 ? 1.662 8.014 14.154 1.00 91.50 125 TYR A CA 1
ATOM 1042 C C . TYR A 1 125 ? 0.187 7.598 14.223 1.00 91.50 125 TYR A C 1
ATOM 1044 O O . TYR A 1 125 ? -0.640 8.365 14.712 1.00 91.50 125 TYR A O 1
ATOM 1052 N N . GLY A 1 126 ? -0.163 6.397 13.752 1.00 89.00 126 GLY A N 1
ATOM 1053 C CA . GLY A 1 126 ? -1.531 5.893 13.818 1.00 89.00 126 GLY A CA 1
ATOM 1054 C C . GLY A 1 126 ? -1.965 5.602 15.255 1.00 89.00 126 GLY A C 1
ATOM 1055 O O . GLY A 1 126 ? -1.261 4.917 15.995 1.00 89.00 126 GLY A O 1
ATOM 1056 N N . LYS A 1 127 ? -3.143 6.109 15.641 1.00 88.19 127 LYS A N 1
ATOM 1057 C CA . LYS A 1 127 ? -3.698 5.944 16.996 1.00 88.19 127 LYS A CA 1
ATOM 1058 C C . LYS A 1 127 ? -4.250 4.536 17.222 1.00 88.19 127 LYS A C 1
ATOM 1060 O O . LYS A 1 127 ? -3.824 3.841 18.138 1.00 88.19 127 LYS A O 1
ATOM 1065 N N . HIS A 1 128 ? -5.182 4.109 16.370 1.00 90.69 128 HIS A N 1
ATOM 1066 C CA . HIS A 1 128 ? -5.791 2.782 16.410 1.00 90.69 128 HIS A CA 1
ATOM 1067 C C . HIS A 1 128 ? -5.668 2.118 15.038 1.00 90.69 128 HIS A C 1
ATOM 1069 O O . HIS A 1 128 ? -6.174 2.641 14.047 1.00 90.69 128 HIS A O 1
ATOM 1075 N N . LEU A 1 129 ? -4.955 0.995 14.957 1.00 92.00 129 LEU A N 1
ATOM 1076 C CA . LEU A 1 129 ? -4.563 0.397 13.681 1.00 92.00 129 LEU A CA 1
ATOM 1077 C C . LEU A 1 129 ? -4.982 -1.064 13.575 1.00 92.00 129 LEU A C 1
ATOM 1079 O O . LEU A 1 129 ? -4.655 -1.872 14.442 1.00 92.00 129 LEU A O 1
ATOM 1083 N N . LEU A 1 130 ? -5.595 -1.405 12.445 1.00 92.44 130 LEU A N 1
ATOM 1084 C CA . LEU A 1 130 ? -5.705 -2.774 11.960 1.00 92.44 130 LEU A CA 1
ATOM 1085 C C . LEU A 1 130 ? -4.732 -2.969 10.798 1.00 92.44 130 LEU A C 1
ATOM 1087 O O . LEU A 1 130 ? -4.878 -2.343 9.750 1.00 92.44 130 LEU A O 1
ATOM 1091 N N . VAL A 1 131 ? -3.755 -3.859 10.950 1.00 92.62 131 VAL A N 1
ATOM 1092 C CA . VAL A 1 131 ? -2.830 -4.198 9.861 1.00 92.62 131 VAL A CA 1
ATOM 1093 C C . VAL A 1 131 ? -3.378 -5.384 9.076 1.00 92.62 131 VAL A C 1
ATOM 1095 O O . VAL A 1 131 ? -3.509 -6.484 9.610 1.00 92.62 131 VAL A O 1
ATOM 1098 N N . VAL A 1 132 ? -3.630 -5.204 7.784 1.00 90.44 132 VAL A N 1
ATOM 1099 C CA . VAL A 1 132 ? -4.111 -6.261 6.881 1.00 90.44 132 VAL A CA 1
ATOM 1100 C C . VAL A 1 132 ? -3.058 -6.510 5.814 1.00 90.44 132 VAL A C 1
ATOM 1102 O O . VAL A 1 132 ? -2.541 -5.565 5.223 1.00 90.44 132 VAL A O 1
ATOM 1105 N N . ARG A 1 133 ? -2.717 -7.774 5.548 1.00 88.88 133 ARG A N 1
ATOM 1106 C CA . ARG A 1 133 ? -1.871 -8.104 4.398 1.00 88.88 133 ARG A CA 1
ATOM 1107 C C . ARG A 1 133 ? -2.753 -8.366 3.189 1.00 88.88 133 ARG A C 1
ATOM 1109 O O . ARG A 1 133 ? -3.788 -9.017 3.295 1.00 88.88 133 ARG A O 1
ATOM 1116 N N . TYR A 1 134 ? -2.347 -7.855 2.037 1.00 86.31 134 TYR A N 1
ATOM 1117 C CA . TYR A 1 134 ? -3.085 -8.054 0.794 1.00 86.31 134 TYR A CA 1
ATOM 1118 C C . TYR A 1 134 ? -3.176 -9.542 0.427 1.00 86.31 134 TYR A C 1
ATOM 1120 O O . TYR A 1 134 ? -4.222 -10.004 -0.010 1.00 86.31 134 TYR A O 1
ATOM 1128 N N . GLU A 1 135 ? -2.111 -10.299 0.663 1.00 85.31 135 GLU A N 1
ATOM 1129 C CA . GLU A 1 135 ? -2.060 -11.741 0.446 1.00 85.31 135 GLU A CA 1
ATOM 1130 C C . GLU A 1 135 ? -3.080 -12.511 1.301 1.00 85.31 135 GLU A C 1
ATOM 1132 O O . GLU A 1 135 ? -3.688 -13.447 0.790 1.00 85.31 135 GLU A O 1
ATOM 1137 N N . ASP A 1 136 ? -3.361 -12.069 2.532 1.00 86.75 136 ASP A N 1
ATOM 1138 C CA . ASP A 1 136 ? -4.397 -12.686 3.375 1.00 86.75 136 ASP A CA 1
ATOM 1139 C C . ASP A 1 136 ? -5.798 -12.497 2.762 1.00 86.75 136 ASP A C 1
ATOM 1141 O O . ASP A 1 136 ? -6.660 -13.365 2.886 1.00 86.75 136 ASP A O 1
ATOM 1145 N N . LEU A 1 137 ? -6.035 -11.366 2.081 1.00 83.31 137 LEU A N 1
ATOM 1146 C CA . LEU A 1 137 ? -7.284 -11.105 1.353 1.00 83.31 137 LEU A CA 1
ATOM 1147 C C . LEU A 1 137 ? -7.382 -11.927 0.059 1.00 83.31 137 LEU A C 1
ATOM 1149 O O . LEU A 1 137 ? -8.492 -12.243 -0.365 1.00 83.31 137 LEU A O 1
ATOM 1153 N N . GLU A 1 138 ? -6.251 -12.259 -0.576 1.00 81.50 138 GLU A N 1
ATOM 1154 C CA . GLU A 1 138 ? -6.220 -13.173 -1.728 1.00 81.50 138 GLU A CA 1
ATOM 1155 C C . GLU A 1 138 ? -6.497 -14.622 -1.304 1.00 81.50 138 GLU A C 1
ATOM 1157 O O . GLU A 1 138 ? -7.181 -15.343 -2.028 1.00 81.50 138 GLU A O 1
ATOM 1162 N N . GLU A 1 139 ? -5.978 -15.037 -0.146 1.00 85.31 139 GLU A N 1
ATOM 1163 C CA . GLU A 1 139 ? -6.125 -16.394 0.386 1.00 85.31 139 GLU A CA 1
ATOM 1164 C C . GLU A 1 139 ? -7.508 -16.634 1.004 1.00 85.31 139 GLU A C 1
ATOM 1166 O O . GLU A 1 139 ? -8.165 -17.626 0.694 1.00 85.31 139 GLU A O 1
ATOM 1171 N N . ALA A 1 140 ? -7.969 -15.719 1.859 1.00 83.94 140 ALA A N 1
ATOM 1172 C CA . ALA A 1 140 ? -9.193 -15.876 2.635 1.00 83.94 140 ALA A CA 1
ATOM 1173 C C . ALA A 1 140 ? -9.945 -14.542 2.765 1.00 83.94 140 ALA A C 1
ATOM 1175 O O . ALA A 1 140 ? -9.966 -13.900 3.820 1.00 83.94 140 ALA A O 1
ATOM 1176 N N . LEU A 1 141 ? -10.619 -14.147 1.681 1.00 80.06 141 LEU A N 1
ATOM 1177 C CA . LEU A 1 141 ? -11.339 -12.876 1.588 1.00 80.06 141 LEU A CA 1
ATOM 1178 C C . LEU A 1 141 ? -12.391 -12.702 2.694 1.00 80.06 141 LEU A C 1
ATOM 1180 O O . LEU A 1 141 ? -12.344 -11.724 3.438 1.00 80.06 141 LEU A O 1
ATOM 1184 N N . LEU A 1 142 ? -13.343 -13.633 2.824 1.00 81.19 142 LEU A N 1
ATOM 1185 C CA . LEU A 1 142 ? -14.481 -13.464 3.734 1.00 81.19 142 LEU A CA 1
ATOM 1186 C C . LEU A 1 142 ? -14.080 -13.326 5.216 1.00 81.19 142 LEU A C 1
ATOM 1188 O O . LEU A 1 142 ? -14.571 -12.393 5.859 1.00 81.19 142 LEU A O 1
ATOM 1192 N N . PRO A 1 143 ? -13.203 -14.178 5.786 1.00 89.06 143 PRO A N 1
ATOM 1193 C CA . PRO A 1 143 ? -12.740 -14.002 7.163 1.00 89.06 143 PRO A CA 1
ATOM 1194 C C . PRO A 1 143 ? -12.062 -12.650 7.396 1.00 89.06 143 PRO A C 1
ATOM 1196 O O . PRO A 1 143 ? -12.346 -11.982 8.390 1.00 89.06 143 PRO A O 1
ATOM 1199 N N . LYS A 1 144 ? -11.221 -12.203 6.455 1.00 86.19 144 LYS A N 1
ATOM 1200 C CA . LYS A 1 144 ? -10.513 -10.923 6.565 1.00 86.19 144 LYS A CA 1
ATOM 1201 C C . LYS A 1 144 ? -11.452 -9.727 6.442 1.00 86.19 144 LYS A C 1
ATOM 1203 O O . LYS A 1 144 ? -11.312 -8.764 7.189 1.00 86.19 144 LYS A O 1
ATOM 1208 N N . LEU A 1 145 ? -12.465 -9.802 5.581 1.00 82.62 145 LEU A N 1
ATOM 1209 C CA . LEU A 1 145 ? -13.507 -8.777 5.517 1.00 82.62 145 LEU A CA 1
ATOM 1210 C C . LEU A 1 145 ? -14.296 -8.683 6.825 1.00 82.62 145 LEU A C 1
ATOM 1212 O O . LEU A 1 145 ? -14.594 -7.575 7.263 1.00 82.62 145 LEU A O 1
ATOM 1216 N N . ARG A 1 146 ? -14.605 -9.812 7.475 1.00 85.44 146 ARG A N 1
ATOM 1217 C CA . ARG A 1 146 ? -15.267 -9.809 8.792 1.00 85.44 146 ARG A CA 1
ATOM 1218 C C . ARG A 1 146 ? -14.405 -9.144 9.861 1.00 85.44 146 ARG A C 1
ATOM 1220 O O . ARG A 1 146 ? -14.928 -8.348 10.630 1.00 85.44 146 ARG A O 1
ATOM 1227 N N . GLU A 1 147 ? -13.104 -9.421 9.877 1.00 89.62 147 GLU A N 1
ATOM 1228 C CA . GLU A 1 147 ? -12.141 -8.767 10.774 1.00 89.62 147 GLU A CA 1
ATOM 1229 C C . GLU A 1 147 ? -12.120 -7.243 10.562 1.00 89.62 147 GLU A C 1
ATOM 1231 O O . GLU A 1 147 ? -12.256 -6.479 11.515 1.00 89.62 147 GLU A O 1
ATOM 1236 N N . MET A 1 148 ? -12.044 -6.794 9.305 1.00 86.81 148 MET A N 1
ATOM 1237 C CA . MET A 1 148 ? -12.057 -5.369 8.953 1.00 86.81 148 MET A CA 1
ATOM 1238 C C . MET A 1 148 ? -13.365 -4.680 9.353 1.00 86.81 148 MET A C 1
ATOM 1240 O O . MET A 1 148 ? -13.349 -3.584 9.902 1.00 86.81 148 MET A O 1
ATOM 1244 N N . VAL A 1 149 ? -14.505 -5.317 9.089 1.00 84.00 149 VAL A N 1
ATOM 1245 C CA . VAL A 1 149 ? -15.836 -4.807 9.446 1.00 84.00 149 VAL A CA 1
ATOM 1246 C C . VAL A 1 149 ? -16.037 -4.772 10.966 1.00 84.00 149 VAL A C 1
ATOM 1248 O O . VAL A 1 149 ? -16.607 -3.811 11.480 1.00 84.00 149 VAL A O 1
ATOM 1251 N N . GLY A 1 150 ? -15.517 -5.769 11.688 1.00 86.38 150 GLY A N 1
ATOM 1252 C CA . GLY A 1 150 ? -15.511 -5.796 13.150 1.00 86.38 150 GLY A CA 1
ATOM 1253 C C . GLY A 1 150 ? -14.668 -4.670 13.748 1.00 86.38 150 GLY A C 1
ATOM 1254 O O . GLY A 1 150 ? -15.127 -3.984 14.654 1.00 86.38 150 GLY A O 1
ATOM 1255 N N . PHE A 1 151 ? -13.487 -4.405 13.184 1.00 87.88 151 PHE A N 1
ATOM 1256 C CA . PHE A 1 151 ? -12.659 -3.253 13.560 1.00 87.88 151 PHE A CA 1
ATOM 1257 C C . PHE A 1 151 ? -13.363 -1.912 13.310 1.00 87.88 151 PHE A C 1
ATOM 1259 O O . PHE A 1 151 ? -13.221 -0.977 14.090 1.00 87.88 151 PHE A O 1
ATOM 1266 N N . LEU A 1 152 ? -14.165 -1.827 12.246 1.00 81.44 152 LEU A N 1
ATOM 1267 C CA . LEU A 1 152 ? -14.994 -0.657 11.948 1.00 81.44 152 LEU A CA 1
ATOM 1268 C C . LEU A 1 152 ? -16.212 -0.519 12.883 1.00 81.44 152 LEU A C 1
ATOM 1270 O O . LEU A 1 152 ? -16.909 0.490 12.804 1.00 81.44 152 LEU A O 1
ATOM 1274 N N . ASN A 1 153 ? -16.487 -1.514 13.735 1.00 83.38 153 ASN A N 1
ATOM 1275 C CA . ASN A 1 153 ? -17.695 -1.627 14.556 1.00 83.38 153 ASN A CA 1
ATOM 1276 C C . ASN A 1 153 ? -18.997 -1.513 13.736 1.00 83.38 153 ASN A C 1
ATOM 1278 O O . ASN A 1 153 ? -19.956 -0.849 14.129 1.00 83.38 153 ASN A O 1
ATOM 1282 N N . ILE A 1 154 ? -19.017 -2.143 12.559 1.00 78.19 154 ILE A N 1
ATOM 1283 C CA . ILE A 1 154 ? -20.176 -2.173 11.661 1.00 78.19 154 ILE A CA 1
ATOM 1284 C C . ILE A 1 154 ? -20.764 -3.582 11.664 1.00 78.19 154 ILE A C 1
ATOM 1286 O O . ILE A 1 154 ? -20.040 -4.574 11.626 1.00 78.19 154 ILE A O 1
ATOM 1290 N N . THR A 1 155 ? -22.089 -3.687 11.622 1.00 75.44 155 THR A N 1
ATOM 1291 C CA . THR A 1 155 ? -22.772 -4.952 11.343 1.00 75.44 155 THR A CA 1
ATOM 1292 C C . THR A 1 155 ? -23.019 -5.094 9.841 1.00 75.44 155 THR A C 1
ATOM 1294 O O . THR A 1 155 ? -23.549 -4.201 9.183 1.00 75.44 155 THR A O 1
ATOM 1297 N N . VAL A 1 156 ? -22.606 -6.224 9.264 1.00 74.44 156 VAL A N 1
ATOM 1298 C CA . VAL A 1 156 ? -22.823 -6.532 7.842 1.00 74.44 156 VAL A CA 1
ATOM 1299 C C . VAL A 1 156 ? -23.497 -7.892 7.735 1.00 74.44 156 VAL A C 1
ATOM 1301 O O . VAL A 1 156 ? -23.063 -8.856 8.364 1.00 74.44 156 VAL A O 1
ATOM 1304 N N . THR A 1 157 ? -24.565 -7.973 6.941 1.00 74.69 157 THR A N 1
ATOM 1305 C CA . THR A 1 157 ? -25.277 -9.234 6.710 1.00 74.69 157 THR A CA 1
ATOM 1306 C C . THR A 1 157 ? -24.426 -10.208 5.902 1.00 74.69 157 THR A C 1
ATOM 1308 O O . THR A 1 157 ? -23.561 -9.815 5.114 1.00 74.69 157 THR A O 1
ATOM 1311 N N . HIS A 1 158 ? -24.690 -11.503 6.073 1.00 73.75 158 HIS A N 1
ATOM 1312 C CA . HIS A 1 158 ? -23.978 -12.543 5.337 1.00 73.75 158 HIS A CA 1
ATOM 1313 C C . HIS A 1 158 ? -24.102 -12.358 3.814 1.00 73.75 158 HIS A C 1
ATOM 1315 O O . HIS A 1 158 ? -23.094 -12.394 3.110 1.00 73.75 158 HIS A O 1
ATOM 1321 N N . ASP A 1 159 ? -25.296 -12.018 3.325 1.00 70.62 159 ASP A N 1
ATOM 1322 C CA . ASP A 1 159 ? -25.562 -11.773 1.901 1.00 70.62 159 ASP A CA 1
ATOM 1323 C C . ASP A 1 159 ? -24.713 -10.638 1.313 1.00 70.62 159 ASP A C 1
ATOM 1325 O O . ASP A 1 159 ? -24.280 -10.692 0.161 1.00 70.62 159 ASP A O 1
ATOM 1329 N N . ARG A 1 160 ? -24.404 -9.608 2.112 1.00 68.81 160 ARG A N 1
ATOM 1330 C CA . ARG A 1 160 ? -23.558 -8.488 1.676 1.00 68.81 160 ARG A CA 1
ATOM 1331 C C . ARG A 1 160 ? -22.094 -8.899 1.569 1.00 68.81 160 ARG A C 1
ATOM 1333 O O . ARG A 1 160 ? -21.403 -8.423 0.671 1.00 68.81 160 ARG A O 1
ATOM 1340 N N . LEU A 1 161 ? -21.630 -9.792 2.443 1.00 69.88 161 LEU A N 1
ATOM 1341 C CA . LEU A 1 161 ? -20.297 -10.388 2.342 1.00 69.88 161 LEU A CA 1
ATOM 1342 C C . LEU A 1 161 ? -20.193 -11.305 1.111 1.00 69.88 161 LEU A C 1
ATOM 1344 O O . LEU A 1 161 ? -19.228 -11.186 0.358 1.00 69.88 161 LEU A O 1
ATOM 1348 N N . LEU A 1 162 ? -21.215 -12.127 0.846 1.00 70.44 162 LEU A N 1
ATOM 1349 C CA . LEU A 1 162 ? -21.297 -12.968 -0.358 1.00 70.44 162 LEU A CA 1
ATOM 1350 C C . LEU A 1 162 ? -21.339 -12.135 -1.648 1.00 70.44 162 LEU A C 1
ATOM 1352 O O . LEU A 1 162 ? -20.698 -12.475 -2.639 1.00 70.44 162 LEU A O 1
ATOM 1356 N N . CYS A 1 163 ? -22.034 -10.994 -1.642 1.00 68.44 163 CYS A N 1
ATOM 1357 C CA . CYS A 1 163 ? -22.024 -10.060 -2.768 1.00 68.44 163 CYS A CA 1
ATOM 1358 C C . CYS A 1 163 ? -20.607 -9.546 -3.076 1.00 68.44 163 CYS A C 1
ATOM 1360 O O . CYS A 1 163 ? -20.220 -9.472 -4.245 1.00 68.44 163 CYS A O 1
ATOM 1362 N N . VAL A 1 164 ? -19.808 -9.230 -2.049 1.00 70.88 164 VAL A N 1
ATOM 1363 C CA . VAL A 1 164 ? -18.406 -8.818 -2.235 1.00 70.88 164 VAL A CA 1
ATOM 1364 C C . VAL A 1 164 ? -17.569 -9.957 -2.811 1.00 70.88 164 VAL A C 1
ATOM 1366 O O . VAL A 1 164 ? -16.782 -9.714 -3.721 1.00 70.88 164 VAL A O 1
ATOM 1369 N N . GLU A 1 165 ? -17.758 -11.188 -2.339 1.00 69.69 165 GLU A N 1
ATOM 1370 C CA . GLU A 1 165 ? -17.058 -12.364 -2.866 1.00 69.69 165 GLU A CA 1
ATOM 1371 C C . GLU A 1 165 ? -17.370 -12.608 -4.350 1.00 69.69 165 GLU A C 1
ATOM 1373 O O . GLU A 1 165 ? -16.453 -12.743 -5.165 1.00 69.69 165 GLU A O 1
ATOM 1378 N N . ASN A 1 166 ? -18.647 -12.533 -4.727 1.00 67.00 166 ASN A N 1
ATOM 1379 C CA . ASN A 1 166 ? -19.095 -12.663 -6.116 1.00 67.00 166 ASN A CA 1
ATOM 1380 C C . ASN A 1 166 ? -18.594 -11.525 -7.024 1.00 67.00 166 ASN A C 1
ATOM 1382 O O . ASN A 1 166 ? -18.541 -11.681 -8.242 1.00 67.00 166 ASN A O 1
ATOM 1386 N N . ASN A 1 167 ? -18.188 -10.390 -6.446 1.00 65.38 167 ASN A N 1
ATOM 1387 C CA . ASN A 1 167 ? -17.664 -9.221 -7.156 1.00 65.38 167 ASN A CA 1
ATOM 1388 C C . ASN A 1 167 ? -16.190 -8.927 -6.819 1.00 65.38 167 ASN A C 1
ATOM 1390 O O . ASN A 1 167 ? -15.743 -7.783 -6.970 1.00 65.38 167 ASN A O 1
ATOM 1394 N N . ARG A 1 168 ? -15.430 -9.942 -6.375 1.00 64.50 168 ARG A N 1
ATOM 1395 C CA . ARG A 1 168 ? -14.066 -9.784 -5.836 1.00 64.50 168 ARG A CA 1
ATOM 1396 C C . ARG A 1 168 ? -13.106 -9.048 -6.770 1.00 64.50 168 ARG A C 1
ATOM 1398 O O . ARG A 1 168 ? -12.294 -8.253 -6.318 1.00 64.50 168 ARG A O 1
ATOM 1405 N N . ASP A 1 169 ? -13.223 -9.278 -8.073 1.00 56.31 169 ASP A N 1
ATOM 1406 C CA . ASP A 1 169 ? -12.246 -8.800 -9.052 1.00 56.31 169 ASP A CA 1
ATOM 1407 C C . ASP A 1 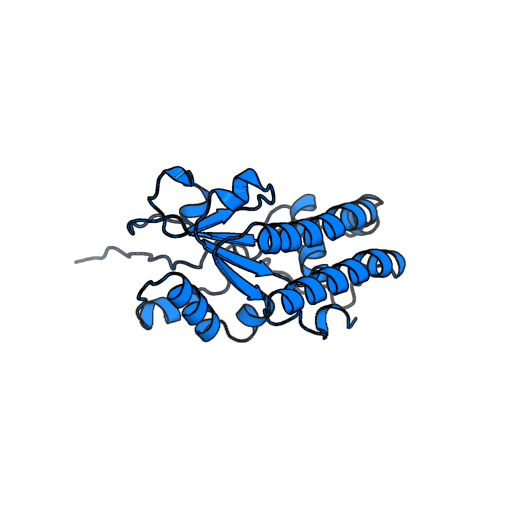169 ? -12.430 -7.314 -9.419 1.00 56.31 169 ASP A C 1
ATOM 1409 O O . ASP A 1 169 ? -11.466 -6.641 -9.795 1.00 56.31 169 ASP A O 1
ATOM 1413 N N . GLY A 1 170 ? -13.637 -6.763 -9.250 1.00 59.00 170 GLY A N 1
ATOM 1414 C CA . GLY A 1 170 ? -13.969 -5.390 -9.643 1.00 59.00 170 GLY A CA 1
ATOM 1415 C C . GLY A 1 170 ? -13.613 -5.049 -11.104 1.00 59.00 170 GLY A C 1
ATOM 1416 O O . GLY A 1 170 ? -13.315 -5.916 -11.919 1.00 59.00 170 GLY A O 1
ATOM 1417 N N . ASN A 1 171 ? -13.613 -3.753 -11.443 1.00 50.62 171 ASN A N 1
ATOM 1418 C CA . ASN A 1 171 ? -13.369 -3.278 -12.821 1.00 50.62 171 ASN A CA 1
ATOM 1419 C C . ASN A 1 171 ? -11.903 -2.904 -13.116 1.00 50.62 171 ASN A C 1
ATOM 1421 O O . ASN A 1 171 ? -11.573 -2.543 -14.241 1.00 50.62 171 ASN A O 1
ATOM 1425 N N . PHE A 1 172 ? -11.025 -2.931 -12.106 1.00 51.38 172 PHE A N 1
ATOM 1426 C CA . PHE A 1 172 ? -9.634 -2.456 -12.216 1.00 51.38 172 PHE A CA 1
ATOM 1427 C C . PHE A 1 172 ? -8.597 -3.574 -12.095 1.00 51.38 172 PHE A C 1
ATOM 1429 O O . PHE A 1 172 ? -7.399 -3.308 -11.963 1.00 51.38 172 PHE A O 1
ATOM 1436 N N . LYS A 1 173 ? -9.041 -4.832 -12.113 1.00 54.72 173 LYS A N 1
ATOM 1437 C CA . LYS A 1 173 ? -8.141 -5.968 -12.255 1.00 54.72 173 LYS A CA 1
ATOM 1438 C C . LYS A 1 173 ? -7.618 -5.971 -13.688 1.00 54.72 173 LYS A C 1
ATOM 1440 O O . LYS A 1 173 ? -8.396 -6.051 -14.632 1.00 54.72 173 LYS A O 1
ATOM 1445 N N . ARG A 1 174 ? -6.296 -5.869 -13.855 1.00 57.88 174 ARG A N 1
ATOM 1446 C CA . ARG A 1 174 ? -5.683 -6.020 -15.179 1.00 57.88 174 ARG A CA 1
ATOM 1447 C C . ARG A 1 174 ? -5.933 -7.441 -15.674 1.00 57.88 174 ARG A C 1
ATOM 1449 O O . ARG A 1 174 ? -5.509 -8.403 -15.033 1.00 57.88 174 ARG A O 1
ATOM 1456 N N . SER A 1 175 ? -6.632 -7.562 -16.793 1.00 48.16 175 SER A N 1
ATOM 1457 C CA . SER A 1 175 ? -6.757 -8.802 -17.546 1.00 48.16 175 SER A CA 1
ATOM 1458 C C . SER A 1 175 ? -5.500 -8.976 -18.394 1.00 48.16 175 SER A C 1
ATOM 1460 O O . SER A 1 175 ? -5.282 -8.231 -19.346 1.00 48.16 175 SER A O 1
ATOM 1462 N N . GLY A 1 176 ? -4.658 -9.939 -18.037 1.00 49.44 176 GLY A N 1
ATOM 1463 C CA . GLY A 1 176 ? -3.463 -10.258 -18.807 1.00 49.44 176 GLY A CA 1
ATOM 1464 C C . GLY A 1 176 ? -2.744 -11.465 -18.228 1.00 49.44 176 GLY A C 1
ATOM 1465 O O . GLY A 1 176 ? -2.603 -11.590 -17.008 1.00 49.44 176 GLY A O 1
ATOM 1466 N N . ALA A 1 177 ? -2.309 -12.372 -19.104 1.00 45.09 177 ALA A N 1
ATOM 1467 C CA . ALA A 1 177 ? -1.440 -13.471 -18.719 1.00 45.09 177 ALA A CA 1
ATOM 1468 C C . ALA A 1 177 ? -0.195 -12.891 -18.033 1.00 45.09 177 ALA A C 1
ATOM 1470 O O . ALA A 1 177 ? 0.457 -11.999 -18.578 1.00 45.09 177 ALA A O 1
ATOM 1471 N N . LYS A 1 178 ? 0.142 -13.383 -16.830 1.00 51.84 178 LYS A N 1
ATOM 1472 C CA . LYS A 1 178 ? 1.482 -13.168 -16.268 1.00 51.84 178 LYS A CA 1
ATOM 1473 C C . LYS A 1 178 ? 2.468 -13.564 -17.362 1.00 51.84 178 LYS A C 1
ATOM 1475 O O . LYS A 1 178 ? 2.409 -14.710 -17.808 1.00 51.84 178 LYS A O 1
ATOM 1480 N N . GLN A 1 179 ? 3.345 -12.657 -17.786 1.00 53.25 179 GLN A N 1
ATOM 1481 C CA . GLN A 1 179 ? 4.469 -13.068 -18.616 1.00 53.25 179 GLN A CA 1
ATOM 1482 C C . GLN A 1 179 ? 5.282 -14.080 -17.800 1.00 53.25 179 GLN A C 1
ATOM 1484 O O . GLN A 1 179 ? 5.925 -13.730 -16.809 1.00 53.25 179 GLN A O 1
ATOM 1489 N N . LYS A 1 180 ? 5.137 -15.369 -18.130 1.00 47.66 180 LYS A N 1
ATOM 1490 C CA . LYS A 1 180 ? 5.873 -16.454 -17.477 1.00 47.66 180 LYS A CA 1
ATOM 1491 C C . LYS A 1 180 ? 7.364 -16.185 -17.695 1.00 47.66 180 LYS A C 1
ATOM 1493 O O . LYS A 1 180 ? 7.788 -16.068 -18.836 1.00 47.66 180 LYS A O 1
ATOM 1498 N N . GLY A 1 181 ? 8.132 -16.097 -16.610 1.00 57.06 181 GLY A N 1
ATOM 1499 C CA . GLY A 1 181 ? 9.591 -15.940 -16.663 1.00 57.06 181 GLY A CA 1
ATOM 1500 C C . GLY A 1 181 ? 10.113 -14.502 -16.734 1.00 57.06 181 GLY A C 1
ATOM 1501 O O . GLY A 1 181 ? 11.322 -14.321 -16.806 1.00 57.06 181 GLY A O 1
ATOM 1502 N N . PHE A 1 182 ? 9.250 -13.481 -16.681 1.00 71.00 182 PHE A N 1
ATOM 1503 C CA . PHE A 1 182 ? 9.709 -12.097 -16.563 1.00 71.00 182 PHE A CA 1
ATOM 1504 C C . PHE A 1 182 ? 10.153 -11.804 -15.121 1.00 71.00 182 PHE A C 1
ATOM 1506 O O . PHE A 1 182 ? 9.311 -11.698 -14.226 1.00 71.00 182 PHE A O 1
ATOM 1513 N N . GLU A 1 183 ? 11.465 -11.680 -14.908 1.00 80.25 183 GLU A N 1
ATOM 1514 C CA . GLU A 1 183 ? 12.060 -11.225 -13.647 1.00 80.25 183 GLU A CA 1
ATOM 1515 C C . GLU A 1 183 ? 12.527 -9.767 -13.807 1.00 80.25 183 GLU A C 1
ATOM 1517 O O . GLU A 1 183 ? 13.583 -9.524 -14.391 1.00 80.25 183 GLU A O 1
ATOM 1522 N N . PRO A 1 184 ? 11.743 -8.778 -13.338 1.00 84.38 184 PRO A N 1
ATOM 1523 C CA . PRO A 1 184 ? 12.097 -7.371 -13.502 1.00 84.38 184 PRO A CA 1
ATOM 1524 C C . PRO A 1 184 ? 13.201 -6.909 -12.548 1.00 84.38 184 PRO A C 1
ATOM 1526 O O . PRO A 1 184 ? 13.740 -5.825 -12.745 1.00 84.38 184 PRO A O 1
ATOM 1529 N N . PHE A 1 185 ? 13.522 -7.665 -11.495 1.00 89.88 185 PHE A N 1
ATOM 1530 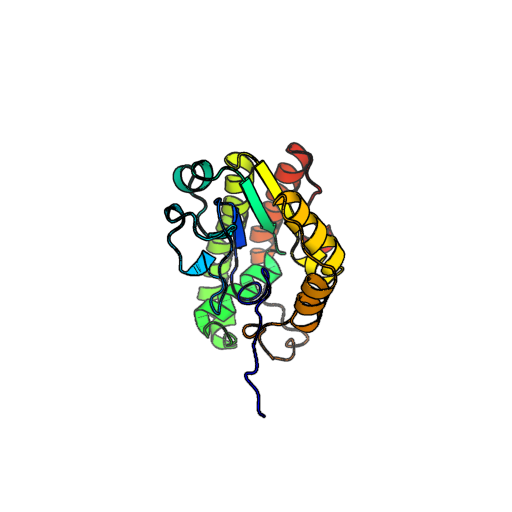C CA . PHE A 1 185 ? 14.443 -7.211 -10.455 1.00 89.88 185 PHE A CA 1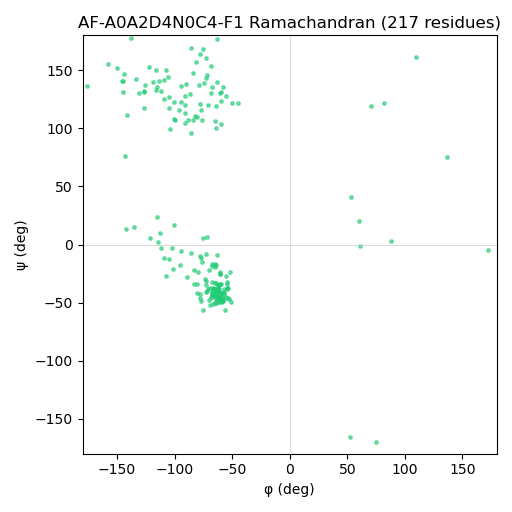
ATOM 1531 C C . PHE A 1 185 ? 15.837 -7.799 -10.643 1.00 89.88 185 PHE A C 1
ATOM 1533 O O . PHE A 1 185 ? 16.024 -9.016 -10.615 1.00 89.88 185 PHE A O 1
ATOM 1540 N N . THR A 1 186 ? 16.833 -6.923 -10.769 1.00 91.50 186 THR A N 1
ATOM 1541 C CA . THR A 1 186 ? 18.240 -7.328 -10.699 1.00 91.50 186 THR A CA 1
ATOM 1542 C C . THR A 1 186 ? 18.644 -7.607 -9.251 1.00 91.50 186 THR A C 1
ATOM 1544 O O . THR A 1 186 ? 17.917 -7.274 -8.310 1.00 91.50 186 THR A O 1
ATOM 1547 N N . LYS A 1 187 ? 19.814 -8.219 -9.048 1.00 92.19 187 LYS A N 1
ATOM 1548 C CA . LYS A 1 187 ? 20.332 -8.504 -7.704 1.00 92.19 187 LYS A CA 1
ATOM 1549 C C . LYS A 1 187 ? 20.503 -7.219 -6.885 1.00 92.19 187 LYS A C 1
ATOM 1551 O O . LYS A 1 187 ? 20.095 -7.174 -5.732 1.00 92.19 187 LYS A O 1
ATOM 1556 N N . GLU A 1 188 ? 21.004 -6.164 -7.513 1.00 92.38 188 GLU A N 1
ATOM 1557 C CA . GLU A 1 188 ? 21.237 -4.856 -6.896 1.00 92.38 188 GLU A CA 1
ATOM 1558 C C . GLU A 1 188 ? 19.916 -4.223 -6.436 1.00 92.38 188 GLU A C 1
ATOM 1560 O O . GLU A 1 188 ? 19.826 -3.661 -5.350 1.00 92.38 188 GLU A O 1
ATOM 1565 N N . MET A 1 189 ? 18.843 -4.371 -7.223 1.00 93.50 189 MET A N 1
ATOM 1566 C CA . MET A 1 189 ? 17.510 -3.909 -6.821 1.00 93.50 189 MET A CA 1
ATOM 1567 C C . MET A 1 189 ? 16.975 -4.673 -5.608 1.00 93.50 189 MET A C 1
ATOM 1569 O O . MET A 1 189 ? 16.342 -4.078 -4.736 1.00 93.50 189 MET A O 1
ATOM 1573 N N . LYS A 1 190 ? 17.222 -5.985 -5.537 1.00 93.31 190 LYS A N 1
ATOM 1574 C CA . LYS A 1 190 ? 16.835 -6.803 -4.379 1.00 93.31 190 LYS A CA 1
ATOM 1575 C C . LYS A 1 190 ? 17.600 -6.381 -3.124 1.00 93.31 190 LYS A C 1
ATOM 1577 O O . LYS A 1 190 ? 16.989 -6.219 -2.074 1.00 93.31 190 LYS A O 1
ATOM 1582 N N . GLU A 1 191 ? 18.895 -6.093 -3.255 1.00 94.00 191 GLU A N 1
ATOM 1583 C CA . GLU A 1 191 ? 19.735 -5.566 -2.168 1.00 94.00 191 GLU A CA 1
ATOM 1584 C C . GLU A 1 191 ? 19.233 -4.214 -1.629 1.00 94.00 191 GLU A C 1
ATOM 1586 O O . GLU A 1 191 ? 19.441 -3.910 -0.457 1.00 94.00 191 GLU A O 1
ATOM 1591 N N . VAL A 1 192 ? 18.506 -3.434 -2.438 1.00 93.69 192 VAL A N 1
ATOM 1592 C CA . VAL A 1 192 ? 17.809 -2.216 -1.990 1.00 93.69 192 VAL A CA 1
ATOM 1593 C C . VAL A 1 192 ? 16.474 -2.531 -1.303 1.00 93.69 192 VAL A C 1
ATOM 1595 O O . VAL A 1 192 ? 16.144 -1.919 -0.290 1.00 93.69 192 VAL A O 1
ATOM 1598 N N . ILE A 1 193 ? 15.683 -3.467 -1.834 1.00 94.25 193 ILE A N 1
ATOM 1599 C CA . ILE A 1 193 ? 14.318 -3.752 -1.355 1.00 94.25 193 ILE A CA 1
ATOM 1600 C C . ILE A 1 193 ? 14.314 -4.585 -0.064 1.00 94.25 193 ILE A C 1
ATOM 1602 O O . ILE A 1 193 ? 13.534 -4.305 0.850 1.00 94.25 193 ILE A O 1
ATOM 1606 N N . ASP A 1 194 ? 15.157 -5.610 0.029 1.00 95.19 194 ASP A N 1
ATOM 1607 C CA . ASP A 1 194 ? 15.137 -6.578 1.131 1.00 95.19 194 ASP A CA 1
ATOM 1608 C C . ASP A 1 194 ? 15.384 -5.948 2.512 1.00 95.19 194 ASP A C 1
ATOM 1610 O O . ASP A 1 194 ? 14.636 -6.271 3.445 1.00 95.19 194 ASP A O 1
ATOM 1614 N N . PRO A 1 195 ? 16.330 -4.999 2.684 1.00 95.88 195 PRO A N 1
ATOM 1615 C CA . PRO A 1 195 ? 16.498 -4.298 3.955 1.00 95.88 195 PRO A CA 1
ATOM 1616 C C . PRO A 1 195 ? 15.220 -3.591 4.417 1.00 95.88 195 PRO A C 1
ATOM 1618 O O . PRO A 1 195 ? 14.885 -3.636 5.602 1.00 95.88 195 PRO A O 1
ATOM 1621 N N . PHE A 1 196 ? 14.453 -2.996 3.498 1.00 95.62 196 PHE A N 1
ATOM 1622 C CA . PHE A 1 196 ? 13.184 -2.353 3.836 1.00 95.62 196 PHE A CA 1
ATOM 1623 C C . PHE A 1 196 ? 12.135 -3.353 4.327 1.00 95.62 196 PHE A C 1
ATOM 1625 O O . PHE A 1 196 ? 11.410 -3.054 5.278 1.00 95.62 196 PHE A O 1
ATOM 1632 N N . ILE A 1 197 ? 12.068 -4.551 3.737 1.00 95.12 197 ILE A N 1
ATOM 1633 C CA . ILE A 1 197 ? 11.176 -5.623 4.206 1.00 95.12 197 ILE A CA 1
ATOM 1634 C C . ILE A 1 197 ? 11.524 -6.005 5.646 1.00 95.12 197 ILE A C 1
ATOM 1636 O O . ILE A 1 197 ? 10.629 -6.116 6.483 1.00 95.12 197 ILE A O 1
ATOM 1640 N N . VAL A 1 198 ? 12.814 -6.175 5.944 1.00 96.12 198 VAL A N 1
ATOM 1641 C CA . VAL A 1 198 ? 13.293 -6.530 7.288 1.00 96.12 198 VAL A CA 1
ATOM 1642 C C . VAL A 1 198 ? 12.966 -5.431 8.301 1.00 96.12 198 VAL A C 1
ATOM 1644 O O . VAL A 1 198 ? 12.476 -5.730 9.389 1.00 96.12 198 VAL A O 1
ATOM 1647 N N . ILE A 1 199 ? 13.184 -4.163 7.942 1.00 96.69 199 ILE A N 1
ATOM 1648 C CA . ILE A 1 199 ? 12.866 -3.014 8.802 1.00 96.69 199 ILE A CA 1
ATOM 1649 C C . ILE A 1 199 ? 11.366 -2.971 9.121 1.00 96.69 199 ILE A C 1
ATOM 1651 O O . ILE A 1 199 ? 10.989 -2.816 10.283 1.00 96.69 199 ILE A O 1
ATOM 1655 N N . VAL A 1 200 ? 10.505 -3.142 8.114 1.00 95.94 200 VAL A N 1
ATOM 1656 C CA . VAL A 1 200 ? 9.049 -3.136 8.310 1.00 95.94 200 VAL A CA 1
ATOM 1657 C C . VAL A 1 200 ? 8.583 -4.340 9.135 1.00 95.94 200 VAL A C 1
ATOM 1659 O O . VAL A 1 200 ? 7.764 -4.169 10.036 1.00 95.94 200 VAL A O 1
ATOM 1662 N N . ASP A 1 201 ? 9.105 -5.544 8.877 1.00 96.38 201 ASP A N 1
ATOM 1663 C CA . ASP A 1 201 ? 8.781 -6.742 9.669 1.00 96.38 201 ASP A CA 1
ATOM 1664 C C . ASP A 1 201 ? 9.137 -6.549 11.147 1.00 96.38 201 ASP A C 1
ATOM 1666 O O . ASP A 1 201 ? 8.322 -6.833 12.027 1.00 96.38 201 ASP A O 1
ATOM 1670 N N . LYS A 1 202 ? 10.324 -6.001 11.419 1.00 96.94 202 LYS A N 1
ATOM 1671 C CA . LYS A 1 202 ? 10.763 -5.684 12.777 1.00 96.94 202 LYS A CA 1
ATOM 1672 C C . LYS A 1 202 ? 9.823 -4.679 13.448 1.00 96.94 202 LYS A C 1
ATOM 1674 O O . LYS A 1 202 ? 9.340 -4.954 14.543 1.00 96.94 202 LYS A O 1
ATOM 1679 N N . ALA A 1 203 ? 9.500 -3.572 12.778 1.00 96.81 203 ALA A N 1
ATOM 1680 C CA . ALA A 1 203 ? 8.613 -2.539 13.321 1.00 96.81 203 ALA A CA 1
ATOM 1681 C C . ALA A 1 203 ? 7.190 -3.054 13.611 1.00 96.81 203 ALA A C 1
ATOM 1683 O O . ALA A 1 203 ? 6.561 -2.637 14.586 1.00 96.81 203 ALA A O 1
ATOM 1684 N N . LEU A 1 204 ? 6.677 -3.978 12.790 1.00 96.19 204 LEU A N 1
ATOM 1685 C CA . LEU A 1 204 ? 5.397 -4.647 13.040 1.00 96.19 204 LEU A CA 1
ATOM 1686 C C . LEU A 1 204 ? 5.452 -5.487 14.320 1.00 96.19 204 LEU A C 1
ATOM 1688 O O . LEU A 1 204 ? 4.581 -5.355 15.181 1.00 96.19 204 LEU A O 1
ATOM 1692 N N . ARG A 1 205 ? 6.494 -6.312 14.466 1.00 95.81 205 ARG A N 1
ATOM 1693 C CA . ARG A 1 205 ? 6.675 -7.188 15.633 1.00 95.81 205 ARG A CA 1
ATOM 1694 C C . ARG A 1 205 ? 6.875 -6.408 16.927 1.00 95.81 205 ARG A C 1
ATOM 1696 O O . ARG A 1 205 ? 6.296 -6.780 17.940 1.00 95.81 205 ARG A O 1
ATOM 1703 N N . GLU A 1 206 ? 7.631 -5.312 16.893 1.00 95.81 206 GLU A N 1
ATOM 1704 C CA . GLU A 1 206 ? 7.835 -4.419 18.047 1.00 95.81 206 GLU A CA 1
ATOM 1705 C C . GLU A 1 206 ? 6.526 -3.806 18.564 1.00 95.81 206 GLU A C 1
ATOM 1707 O O . GLU A 1 206 ? 6.422 -3.443 19.733 1.00 95.81 206 GLU A O 1
ATOM 1712 N N . ARG A 1 207 ? 5.505 -3.723 17.706 1.00 92.69 207 ARG A N 1
ATOM 1713 C CA . ARG A 1 207 ? 4.159 -3.244 18.042 1.00 92.69 207 ARG A CA 1
ATOM 1714 C C . ARG A 1 207 ? 3.149 -4.373 18.256 1.00 92.69 207 ARG A C 1
ATOM 1716 O O . ARG A 1 207 ? 1.949 -4.119 18.244 1.00 92.69 207 ARG A O 1
ATOM 1723 N N . ASN A 1 208 ? 3.622 -5.605 18.459 1.00 93.94 208 ASN A N 1
ATOM 1724 C CA . ASN A 1 208 ? 2.808 -6.809 18.654 1.00 93.94 208 ASN A CA 1
ATOM 1725 C C . ASN A 1 208 ? 1.877 -7.155 17.476 1.00 93.94 208 ASN A C 1
ATOM 1727 O O . ASN A 1 208 ? 0.926 -7.919 17.642 1.00 93.94 208 ASN A O 1
ATOM 1731 N N . PHE A 1 209 ? 2.146 -6.640 16.272 1.00 93.38 209 PHE A N 1
ATOM 1732 C CA . PHE A 1 209 ? 1.470 -7.112 15.068 1.00 93.38 209 PHE A CA 1
ATOM 1733 C C . PHE A 1 209 ? 2.116 -8.399 14.557 1.00 93.38 209 PHE A C 1
ATOM 1735 O O . PHE A 1 209 ? 3.294 -8.684 14.791 1.00 93.38 209 PHE A O 1
ATOM 1742 N N . THR A 1 210 ? 1.349 -9.174 13.788 1.00 91.69 210 THR A N 1
ATOM 1743 C CA . THR A 1 210 ? 1.931 -10.246 12.981 1.00 91.69 210 THR A CA 1
ATOM 1744 C C . THR A 1 210 ? 2.947 -9.645 12.008 1.00 91.69 210 THR A C 1
ATOM 1746 O O . THR A 1 210 ? 2.647 -8.669 11.319 1.00 91.69 210 THR A O 1
ATOM 1749 N N . GLY A 1 211 ? 4.139 -10.239 11.949 1.00 91.31 211 GLY A N 1
ATOM 1750 C CA . GLY A 1 211 ? 5.171 -9.853 10.990 1.00 91.31 211 GLY A CA 1
ATOM 1751 C C . GLY A 1 211 ? 4.762 -10.087 9.530 1.00 91.31 211 GLY A C 1
ATOM 1752 O O . GLY A 1 211 ? 3.697 -10.631 9.222 1.00 91.31 211 GLY A O 1
ATOM 1753 N N . LEU A 1 212 ? 5.641 -9.698 8.614 1.00 91.94 212 LEU A N 1
ATOM 1754 C CA . LEU A 1 212 ? 5.471 -9.933 7.189 1.00 91.94 212 LEU A CA 1
ATOM 1755 C C . LEU A 1 212 ? 5.668 -11.422 6.846 1.00 91.94 212 LEU A C 1
ATOM 1757 O O . LEU A 1 212 ? 6.515 -12.105 7.434 1.00 91.94 212 LEU A O 1
ATOM 1761 N N . PRO A 1 213 ? 4.925 -11.953 5.859 1.00 89.31 213 PRO A N 1
ATOM 1762 C CA . PRO A 1 213 ?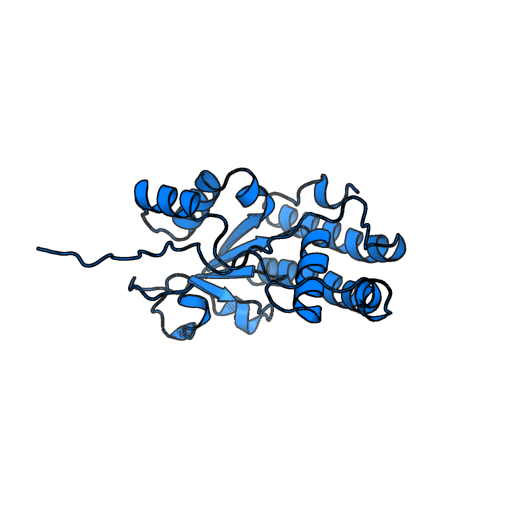 5.125 -13.317 5.390 1.00 89.31 213 PRO A CA 1
ATOM 1763 C C . PRO A 1 213 ? 6.558 -13.550 4.895 1.00 89.31 213 PRO A C 1
ATOM 1765 O O . PRO A 1 213 ? 7.074 -12.782 4.084 1.00 89.31 213 PRO A O 1
ATOM 1768 N N . LYS A 1 214 ? 7.176 -14.679 5.275 1.00 85.50 214 LYS A N 1
ATOM 1769 C CA . LYS A 1 214 ? 8.536 -15.056 4.820 1.00 85.50 214 LYS A CA 1
ATOM 1770 C C . LYS A 1 214 ? 8.675 -15.085 3.292 1.00 85.50 214 LYS A C 1
ATOM 1772 O O . LYS A 1 214 ? 9.760 -14.872 2.764 1.00 85.50 214 LYS A O 1
ATOM 1777 N N . MET A 1 215 ? 7.573 -15.325 2.576 1.00 82.88 215 MET A N 1
ATOM 1778 C CA . MET A 1 215 ? 7.522 -15.274 1.111 1.00 82.88 215 MET A CA 1
ATOM 1779 C C . MET A 1 215 ? 7.806 -13.884 0.515 1.00 82.88 215 MET A C 1
ATOM 1781 O O . MET A 1 215 ? 7.931 -13.771 -0.699 1.00 82.88 215 MET A O 1
ATOM 1785 N N . TYR A 1 216 ? 7.898 -12.825 1.325 1.00 84.88 216 TYR A N 1
ATOM 1786 C CA . TYR A 1 216 ? 8.301 -11.502 0.844 1.00 84.88 216 TYR A CA 1
ATOM 1787 C C . TYR A 1 216 ? 9.793 -11.439 0.508 1.00 84.88 216 TYR A C 1
ATOM 1789 O O . TYR A 1 216 ? 10.142 -10.740 -0.433 1.00 84.88 216 TYR A O 1
ATOM 1797 N N . LEU A 1 217 ? 10.627 -12.209 1.219 1.00 80.00 217 LEU A N 1
ATOM 1798 C CA . LEU A 1 217 ? 12.076 -12.317 0.990 1.00 80.00 217 LEU A CA 1
ATOM 1799 C C . LEU A 1 217 ? 12.460 -13.512 0.101 1.00 80.00 217 LEU A C 1
ATOM 1801 O O . LEU A 1 217 ? 13.570 -13.585 -0.410 1.00 80.00 217 LEU A O 1
ATOM 1805 N N . ARG A 1 218 ? 11.569 -14.498 -0.065 1.00 61.66 218 ARG A N 1
ATOM 1806 C CA . ARG A 1 218 ? 11.856 -15.694 -0.872 1.00 61.66 218 ARG A CA 1
ATOM 1807 C C . ARG A 1 218 ? 11.554 -15.445 -2.345 1.00 61.66 218 ARG A C 1
ATOM 1809 O O . ARG A 1 218 ? 10.399 -15.651 -2.714 1.00 61.66 218 ARG A O 1
ATOM 1816 N N . ARG A 1 219 ? 12.565 -15.088 -3.151 1.00 55.97 219 ARG A N 1
ATOM 1817 C CA . ARG A 1 219 ? 12.608 -15.267 -4.621 1.00 55.97 219 ARG A CA 1
ATOM 1818 C C . ARG A 1 219 ? 14.029 -15.397 -5.160 1.00 55.97 219 ARG A C 1
ATOM 1820 O O . ARG A 1 219 ? 14.691 -14.351 -5.375 1.00 55.97 219 ARG A O 1
#

Secondary structure (DSSP, 8-state):
----------TT-SSSSS-S-EEEEE--------SS-HHHHS-GGG--SSEEEE----HHHHHT-SEEEEEE--HHHHHHHHHHHHHHTTT----HHHHTSTHHHHHHHHHHHHHHHHHHHHHHH-SSEEEEEHHHHHH-HHHHHHHHHHHTT----HHHHHHHHHTTT-S-S------TT-----HHHHHHHHHHHHHHHHHHHHTT-----GGGT--

Radius of gyration: 18.41 Å; Cα contacts (8 Å, |Δi|>4): 284; chains: 1; bounding box: 66×33×42 Å

Solvent-accessible surface area (backbone atoms only — not comparable to full-atom values): 13006 Å² total; per-residue (Å²): 136,88,83,85,85,81,88,81,85,46,98,78,48,55,73,86,71,50,59,68,61,46,32,43,32,42,29,72,57,63,92,72,92,66,96,57,57,59,24,70,77,49,63,74,86,69,20,58,33,59,44,27,60,45,77,80,50,49,63,75,68,41,59,73,36,69,33,34,37,41,47,48,59,56,61,73,61,26,52,54,46,30,50,16,26,73,68,37,36,75,68,39,66,51,51,74,67,51,68,72,34,72,61,40,64,55,44,48,65,55,49,42,54,47,55,36,49,40,54,51,36,46,63,70,47,43,75,38,76,46,83,42,49,48,65,52,46,73,74,41,44,68,67,48,51,51,51,54,34,54,76,69,72,51,9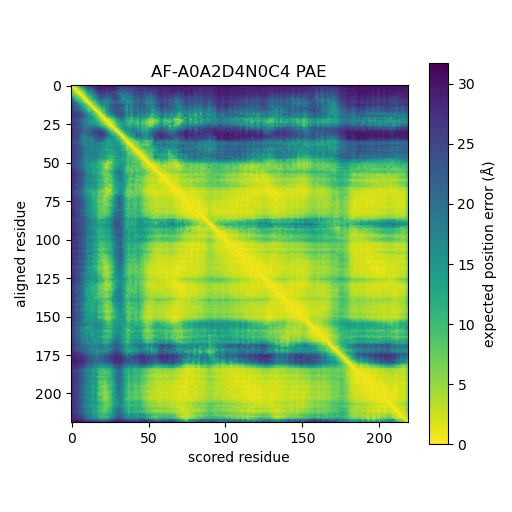0,76,59,67,70,57,54,52,52,39,62,79,43,65,64,53,87,48,56,63,87,69,81,77,66,84,87,74,74,90,70,52,71,71,55,44,68,62,42,51,59,40,52,53,54,49,26,49,58,30,43,78,68,74,42,80,55,66,64,71,70,72,77,62,128

pLDDT: mean 72.68, std 20.93, range [22.86, 96.94]

Nearest PDB structures (foldseek):
  5x2b-assembly3_B  TM=6.466E-01  e=1.328E-04  Mus musculus
  1ov4-assembly1_A-2  TM=5.846E-01  e=7.708E-04  Homo sapiens
  8xjp-assembly1_A  TM=6.569E-01  e=9.357E-03  Bambusicola thoracicus
  1aqy-assembly1_B  TM=6.272E-01  e=8.354E-03  Mus musculus
  3bfx-assembly2_B  TM=5.897E-01  e=9.357E-03  Homo sapiens

Mean predicted aligned error: 10.87 Å

Sequence (219 aa):
YMGRNYREEGIFSRNMYSRLFKTLTIVTPDFTSCPGFKGEKDHWRSRRTICVKTHESGRKEIEMFDAAILLIRNPYKSLVAEFNRKCAGHLGYATDQNWKSKEWPDFVNSYASWWASHVLDWLKYGKHLLVVRYEDLEEALLPKLREMVGFLNITVTHDRLLCVENNRDGNFKRSGAKQKGFEPFTKEMKEVIDPFIVIVDKALRERNFTGLPKMYLRR